Protein AF-0000000086186078 (afdb_homodimer)

InterPro domains:
  IPR000182 GNAT domain [PF13302] (15-154)
  IPR000182 GNAT domain [PS51186] (16-171)
  IPR016181 Acyl-CoA N-acyltransferase [SSF55729] (7-178)
  IPR051908 Ribosomal-protein N-acetyltransferase [PTHR43441] (13-179)

Organism: NCBI:txid1656884

Secondary structure (DSSP, 8-state):
---PPPPSSPEE-SSEEEE---GGGHHHHHHHHTSSSHHHHSSS-SS--HHHHHHHHHHHHHHHHHTS-EEEEEEETTTTEEEEEEEEEE-SSTTEEEEEEEE-GGG-SSSHHHHHHHHHHHHHHHHT--SEEEEEE-TT-HHHHHHHHHTT-EEEEEEEEEEEETTEEEEEEEEEEE--/---PPPPSSPEE-SSEEEE---GGGHHHHHHHHTSSSHHHHSSS-SS--HHHHHHHHHHHHHHHHHTS-EEEEEEETTTTEEEEEEEEEE-SSTTEEEEEEEE-GGGTTSSHHHHHHHHHHHHHHHHT--SEEEEEE-TT-HHHHHHHHHTT-EEEEEEEEEEEETTEEEEEEEEEEE--

Solvent-accessible surface area (backbone atoms only — not comparable to full-atom values): 19131 Å² total; per-residue (Å²): 114,67,63,55,74,75,67,81,72,61,47,65,74,88,55,41,30,43,39,73,65,50,88,82,42,42,63,37,49,46,51,33,21,69,40,87,60,56,26,54,78,50,79,50,45,67,68,71,42,73,66,55,36,50,50,42,46,52,48,37,58,44,26,18,60,65,46,66,22,46,42,28,24,30,22,38,56,90,77,63,41,49,45,31,38,38,37,40,28,73,44,94,47,69,44,28,28,38,44,49,71,53,61,26,76,92,59,55,94,70,53,56,68,30,50,50,47,56,54,47,50,61,49,41,42,70,71,67,61,29,38,19,40,32,33,77,36,52,77,83,42,56,68,59,52,53,35,40,48,73,47,65,32,42,83,35,36,55,41,70,43,47,37,72,50,77,87,33,76,30,50,25,29,36,32,34,42,62,63,126,115,67,61,55,74,75,68,81,71,61,48,66,74,88,53,42,31,43,38,74,63,51,90,84,42,43,64,38,50,46,51,33,20,68,40,87,60,54,27,54,76,49,79,50,45,68,67,72,40,74,68,55,37,50,50,44,46,51,48,39,58,45,26,19,62,66,44,68,22,46,42,28,25,31,22,40,54,88,77,63,41,49,44,32,38,38,39,40,26,74,46,93,47,69,44,29,27,36,47,50,72,53,61,26,76,92,60,56,94,70,53,55,66,31,50,50,47,57,54,46,50,62,48,39,43,71,72,68,61,30,38,18,40,32,33,78,37,53,78,82,42,56,68,58,53,52,33,39,48,75,47,65,32,41,81,36,37,54,42,69,41,46,38,71,50,78,86,33,75,31,50,24,31,38,31,36,41,64,62,127

Radius of gyration: 23.19 Å; Cα contacts (8 Å, |Δi|>4): 723; chains: 2; bounding box: 38×70×50 Å

Nearest PDB structures (foldseek):
  3fbu-assembly2_A  TM=8.663E-01  e=3.439E-14  Bacillus anthracis str. Sterne
  3fbu-assembly2_B-2  TM=8.732E-01  e=1.887E-13  Bacillus anthracis str. Sterne
  6c37-assembly1_A  TM=8.140E-01  e=2.130E-13  Mycolicibacterium smegmatis MC2 155
  7kwj-assembly1_B  TM=7.914E-01  e=3.308E-11  Vibrio cholerae O1 biovar El Tor str. N16961
  3tth-assembly1_A  TM=7.726E-01  e=7.291E-11  Coxiella burnetii

Foldseek 3Di:
DPQADADVPWWDDVFKTKDQFDLVQLVLLVLLLVDPANVQPDQRDVDDDSVSSSVVSVVQNCCSVVQQWHKIFMAGPVPRHGFKIKTWHDDPDPLEIEIDMDGGPVCPPPLRLLRVLLRVVVVCVVPVVHFKYKYKAAPVPVSVVVSLVSNPWDWDDKAAQPDATNNDGGIITMIMDGDD/DPQADADVPWWDDVFKTKDQFDLVQLVLLQLLLVDPANVQPDQRDVDDDSVSSSVVSVVQNCCSVVQQWHKIFMAGPVPRHGFKIKTWHDDPDPLEIEIDMDGGPVCPPVLSLLRVLLRVVVVCVVPVVHFKYKYKAAPPPVSVVVSLVSNPWDWDDKAAQPDATNNDGGIITMIMDGHD

pLDDT: mean 94.76, std 6.7, range [43.41, 98.81]

Structure (mmCIF, N/CA/C/O backbone):
data_AF-0000000086186078-model_v1
#
loop_
_entity.id
_entity.type
_entity.pdbx_description
1 polymer 'GNAT family N-acetyltransferase'
#
loop_
_atom_site.group_PDB
_atom_site.id
_atom_site.type_symbol
_atom_site.label_atom_id
_atom_site.label_alt_id
_atom_site.label_comp_id
_atom_site.label_asym_id
_atom_site.label_entity_id
_atom_site.label_seq_id
_atom_site.pdbx_PDB_ins_code
_atom_site.Cartn_x
_atom_site.Cartn_y
_atom_site.Cartn_z
_atom_site.occupancy
_atom_site.B_iso_or_equiv
_atom_site.auth_seq_id
_atom_site.auth_comp_id
_atom_site.auth_asym_id
_atom_site.auth_atom_id
_atom_site.pdbx_PDB_model_num
ATOM 1 N N . MET A 1 1 ? -5.148 -15.164 15.555 1 43.41 1 MET A N 1
ATOM 2 C CA . MET A 1 1 ? -4.637 -15.367 14.203 1 43.41 1 MET A CA 1
ATOM 3 C C . MET A 1 1 ? -5.613 -16.172 13.359 1 43.41 1 MET A C 1
ATOM 5 O O . MET A 1 1 ? -5.953 -17.312 13.711 1 43.41 1 MET A O 1
ATOM 9 N N . THR A 1 2 ? -6.543 -15.547 12.602 1 57.38 2 THR A N 1
ATOM 10 C CA . THR A 1 2 ? -7.641 -16.297 12 1 57.38 2 THR A CA 1
ATOM 11 C C . THR A 1 2 ? -7.113 -17.297 10.969 1 57.38 2 THR A C 1
ATOM 13 O O . THR A 1 2 ? -6.195 -16.969 10.203 1 57.38 2 THR A O 1
ATOM 16 N N . ASP A 1 3 ? -7.07 -18.531 11.32 1 66.44 3 ASP A N 1
ATOM 17 C CA . ASP A 1 3 ? -6.812 -19.609 10.375 1 66.44 3 ASP A CA 1
ATOM 18 C C . ASP A 1 3 ? -7.621 -19.422 9.094 1 66.44 3 ASP A C 1
ATOM 20 O O . ASP A 1 3 ? -8.852 -19.484 9.117 1 66.44 3 ASP A O 1
ATOM 24 N N . LEU A 1 4 ? -6.797 -18.891 8.133 1 81.44 4 LEU A N 1
ATOM 25 C CA . LEU A 1 4 ? -7.477 -18.797 6.844 1 81.44 4 LEU A CA 1
ATOM 26 C C . LEU A 1 4 ? -7.797 -20.188 6.301 1 81.44 4 LEU A C 1
ATOM 28 O O . LEU A 1 4 ? -7 -21.109 6.449 1 81.44 4 LEU A O 1
ATOM 32 N N . ALA A 1 5 ? -8.953 -20.391 5.777 1 84.62 5 ALA A N 1
ATOM 33 C CA . ALA A 1 5 ? -9.375 -21.672 5.238 1 84.62 5 ALA A CA 1
ATOM 34 C C . ALA A 1 5 ? -9.211 -21.719 3.723 1 84.62 5 ALA A C 1
ATOM 36 O O . ALA A 1 5 ? -9.531 -20.75 3.029 1 84.62 5 ALA A O 1
ATOM 37 N N . TYR A 1 6 ? -8.594 -22.828 3.342 1 90.19 6 TYR A N 1
ATOM 38 C CA . TYR A 1 6 ? -8.547 -23.078 1.905 1 90.19 6 TYR A CA 1
ATOM 39 C C . TYR A 1 6 ? -9.953 -23.297 1.344 1 90.19 6 TYR A C 1
ATOM 41 O O . TYR A 1 6 ? -10.844 -23.766 2.051 1 90.19 6 TYR A O 1
ATOM 49 N N . PRO A 1 7 ? -10.07 -22.969 0.072 1 92.06 7 PRO A N 1
ATOM 50 C CA . PRO A 1 7 ? -11.367 -23.281 -0.537 1 92.06 7 PRO A CA 1
ATOM 51 C C . PRO A 1 7 ? -11.719 -24.766 -0.469 1 92.06 7 PRO A C 1
ATOM 53 O O . PRO A 1 7 ? -10.859 -25.609 -0.725 1 92.06 7 PRO A O 1
ATOM 56 N N . ASP A 1 8 ? -12.938 -24.984 -0.101 1 89.88 8 ASP A N 1
ATOM 57 C CA . ASP A 1 8 ? -13.477 -26.344 -0.052 1 89.88 8 ASP A CA 1
ATOM 58 C C . ASP A 1 8 ? -14.867 -26.406 -0.676 1 89.88 8 ASP A C 1
ATOM 60 O O . ASP A 1 8 ? -15.82 -25.844 -0.137 1 89.88 8 ASP A O 1
ATOM 64 N N . PRO A 1 9 ? -15 -27.172 -1.704 1 89.88 9 PRO A N 1
ATOM 65 C CA . PRO A 1 9 ? -13.977 -27.922 -2.432 1 89.88 9 PRO A CA 1
ATOM 66 C C . PRO A 1 9 ? -12.953 -27.016 -3.109 1 89.88 9 PRO A C 1
ATOM 68 O O . PRO A 1 9 ? -13.172 -25.812 -3.236 1 89.88 9 PRO A O 1
ATOM 71 N N . PRO A 1 10 ? -11.844 -27.688 -3.533 1 93.31 10 PRO A N 1
ATOM 72 C CA . PRO A 1 10 ? -10.867 -26.875 -4.254 1 93.31 10 PRO A CA 1
ATOM 73 C C . PRO A 1 10 ? -11.445 -26.203 -5.496 1 93.31 10 PRO A C 1
ATOM 75 O O . PRO A 1 10 ? -12.375 -26.734 -6.113 1 93.31 10 PRO A O 1
ATOM 78 N N . LEU A 1 11 ? -10.898 -25.047 -5.809 1 97.69 11 LEU A N 1
ATOM 79 C CA . LEU A 1 11 ? -11.359 -24.312 -6.98 1 97.69 11 LEU A CA 1
ATOM 80 C C . LEU A 1 11 ? -10.773 -24.906 -8.258 1 97.69 11 LEU A C 1
ATOM 82 O O . LEU A 1 11 ? -9.602 -25.297 -8.289 1 97.69 11 LEU A O 1
ATOM 86 N N . GLN A 1 12 ? -11.555 -25 -9.25 1 98.19 12 GLN A N 1
ATOM 87 C CA . GLN A 1 12 ? -11.086 -25.531 -10.531 1 98.19 12 GLN A CA 1
ATOM 88 C C . GLN A 1 12 ? -11.992 -25.094 -11.672 1 98.19 12 GLN A C 1
ATOM 90 O O . GLN A 1 12 ? -13.141 -24.688 -11.445 1 98.19 12 GLN A O 1
ATOM 95 N N . ASP A 1 13 ? -11.398 -25.172 -12.914 1 97.81 13 ASP A N 1
ATOM 96 C CA . ASP A 1 13 ? -12.195 -24.781 -14.07 1 97.81 13 ASP A CA 1
ATOM 97 C C . ASP A 1 13 ? -12.25 -25.922 -15.094 1 97.81 13 ASP A C 1
ATOM 99 O O . ASP A 1 13 ? -12.562 -25.688 -16.266 1 97.81 13 ASP A O 1
ATOM 103 N N . GLY A 1 14 ? -11.961 -27.094 -14.789 1 97.25 14 GLY A N 1
ATOM 104 C CA . GLY A 1 14 ? -11.961 -28.25 -15.672 1 97.25 14 GLY A CA 1
ATOM 105 C C . GLY A 1 14 ? -10.602 -28.516 -16.281 1 97.25 14 GLY A C 1
ATOM 106 O O . GLY A 1 14 ? -10.305 -29.656 -16.656 1 97.25 14 GLY A O 1
ATOM 107 N N . ARG A 1 15 ? -9.805 -27.5 -16.438 1 98.19 15 ARG A N 1
ATOM 108 C CA . ARG A 1 15 ? -8.469 -27.641 -17.016 1 98.19 15 ARG A CA 1
ATOM 109 C C . ARG A 1 15 ? -7.391 -27.375 -15.969 1 98.19 15 ARG A C 1
ATOM 111 O O . ARG A 1 15 ? -6.434 -28.141 -15.844 1 98.19 15 ARG A O 1
ATOM 118 N N . PHE A 1 16 ? -7.598 -26.297 -15.227 1 98.56 16 PHE A N 1
ATOM 119 C CA . PHE A 1 16 ? -6.672 -25.922 -14.164 1 98.56 16 PHE A CA 1
ATOM 120 C C . PHE A 1 16 ? -7.383 -25.875 -12.82 1 98.56 16 PHE A C 1
ATOM 122 O O . PHE A 1 16 ? -8.602 -25.688 -12.766 1 98.56 16 PHE A O 1
ATOM 129 N N . GLY A 1 17 ? -6.578 -26.078 -11.68 1 98.31 17 GLY A N 1
ATOM 130 C CA . GLY A 1 17 ? -7.105 -26.016 -10.328 1 98.31 17 GLY A CA 1
ATOM 131 C C . GLY A 1 17 ? -6.188 -25.297 -9.359 1 98.31 17 GLY A C 1
ATOM 132 O O . GLY A 1 17 ? -5.012 -25.078 -9.656 1 98.31 17 GLY A O 1
ATOM 133 N N . LEU A 1 18 ? -6.773 -24.844 -8.312 1 98.5 18 LEU A N 1
ATOM 134 C CA . LEU A 1 18 ? -6.055 -24.281 -7.172 1 98.5 18 LEU A CA 1
ATOM 135 C C . LEU A 1 18 ? -6.191 -25.188 -5.945 1 98.5 18 LEU A C 1
ATOM 137 O O . LEU A 1 18 ? -7.305 -25.547 -5.562 1 98.5 18 LEU A O 1
ATOM 141 N N . ARG A 1 19 ? -5.121 -25.469 -5.344 1 96.38 19 ARG A N 1
ATOM 142 C CA . ARG A 1 19 ? -5.133 -26.328 -4.172 1 96.38 19 ARG A CA 1
ATOM 143 C C . ARG A 1 19 ? -3.947 -26.031 -3.262 1 96.38 19 ARG A C 1
ATOM 145 O O . ARG A 1 19 ? -3.062 -25.25 -3.619 1 96.38 19 ARG A O 1
ATOM 152 N N . ALA A 1 20 ? -3.979 -26.719 -2.123 1 95.06 20 ALA A N 1
ATOM 153 C CA . ALA A 1 20 ? -2.832 -26.625 -1.222 1 95.06 20 ALA A CA 1
ATOM 154 C C . ALA A 1 20 ? -1.592 -27.266 -1.836 1 95.06 20 ALA A C 1
ATOM 156 O O . ALA A 1 20 ? -1.696 -28.219 -2.6 1 95.06 20 ALA A O 1
ATOM 157 N N . TRP A 1 21 ? -0.424 -26.688 -1.52 1 97 21 TRP A N 1
ATOM 158 C CA . TRP A 1 21 ? 0.843 -27.312 -1.881 1 97 21 TRP A CA 1
ATOM 159 C C . TRP A 1 21 ? 0.992 -28.672 -1.2 1 97 21 TRP A C 1
ATOM 161 O O . TRP A 1 21 ? 0.491 -28.875 -0.092 1 97 21 TRP A O 1
ATOM 171 N N . ARG A 1 22 ? 1.631 -29.594 -1.85 1 96.06 22 ARG A N 1
ATOM 172 C CA . ARG A 1 22 ? 1.951 -30.922 -1.312 1 96.06 22 ARG A CA 1
ATOM 173 C C . ARG A 1 22 ? 3.457 -31.156 -1.304 1 96.06 22 ARG A C 1
ATOM 175 O O . ARG A 1 22 ? 4.176 -30.656 -2.178 1 96.06 22 ARG A O 1
ATOM 182 N N . PRO A 1 23 ? 3.891 -31.906 -0.356 1 95.12 23 PRO A N 1
ATOM 183 C CA . PRO A 1 23 ? 5.316 -32.219 -0.332 1 95.12 23 PRO A CA 1
ATOM 184 C C . PRO A 1 23 ? 5.809 -32.844 -1.642 1 95.12 23 PRO A C 1
ATOM 186 O O . PRO A 1 23 ? 6.992 -32.75 -1.974 1 95.12 23 PRO A O 1
ATOM 189 N N . THR A 1 24 ? 4.945 -33.406 -2.426 1 95.62 24 THR A N 1
ATOM 190 C CA . THR A 1 24 ? 5.301 -34.062 -3.668 1 95.62 24 THR A CA 1
ATOM 191 C C . THR A 1 24 ? 5.398 -33.062 -4.82 1 95.62 24 THR A C 1
ATOM 193 O O . THR A 1 24 ? 5.738 -33.438 -5.945 1 95.62 24 THR A O 1
ATOM 196 N N . ASP A 1 25 ? 5.234 -31.797 -4.629 1 98 25 ASP A N 1
ATOM 197 C CA . ASP A 1 25 ? 5.215 -30.781 -5.684 1 98 25 ASP A CA 1
ATOM 198 C C . ASP A 1 25 ? 6.609 -30.203 -5.91 1 98 25 ASP A C 1
ATOM 200 O O . ASP A 1 25 ? 6.754 -29.125 -6.488 1 98 25 ASP A O 1
ATOM 204 N N . LEU A 1 26 ? 7.613 -30.906 -5.512 1 97.94 26 LEU A N 1
ATOM 205 C CA . LEU A 1 26 ? 8.969 -30.375 -5.488 1 97.94 26 LEU A CA 1
ATOM 206 C C . LEU A 1 26 ? 9.461 -30.062 -6.898 1 97.94 26 LEU A C 1
ATOM 208 O O . LEU A 1 26 ? 10.25 -29.141 -7.102 1 97.94 26 LEU A O 1
ATOM 212 N N . GLU A 1 27 ? 9.016 -30.859 -7.809 1 98.19 27 GLU A N 1
ATOM 213 C CA . GLU A 1 27 ? 9.469 -30.641 -9.18 1 98.19 27 GLU A CA 1
ATOM 214 C C . GLU A 1 27 ? 9.07 -29.266 -9.68 1 98.19 27 GLU A C 1
ATOM 216 O O . GLU A 1 27 ? 9.828 -28.625 -10.414 1 98.19 27 GLU A O 1
ATOM 221 N N . CYS A 1 28 ? 7.945 -28.797 -9.391 1 98.69 28 CYS A N 1
ATOM 222 C CA . CYS A 1 28 ? 7.504 -27.453 -9.75 1 98.69 28 CYS A CA 1
ATOM 223 C C . CYS A 1 28 ? 8.445 -26.406 -9.18 1 98.69 28 CYS A C 1
ATOM 225 O O . CYS A 1 28 ? 8.828 -25.469 -9.883 1 98.69 28 CYS A O 1
ATOM 227 N N . VAL A 1 29 ? 8.867 -26.594 -7.945 1 98.69 29 VAL A N 1
ATOM 228 C CA . VAL A 1 29 ? 9.781 -25.672 -7.289 1 98.69 29 VAL A CA 1
ATOM 229 C C . VAL A 1 29 ? 11.141 -25.688 -7.988 1 98.69 29 VAL A C 1
ATOM 231 O O . VAL A 1 29 ? 11.742 -24.641 -8.227 1 98.69 29 VAL A O 1
ATOM 234 N N . ARG A 1 30 ? 11.523 -26.891 -8.297 1 98.56 30 ARG A N 1
ATOM 235 C CA . ARG A 1 30 ? 12.789 -27.047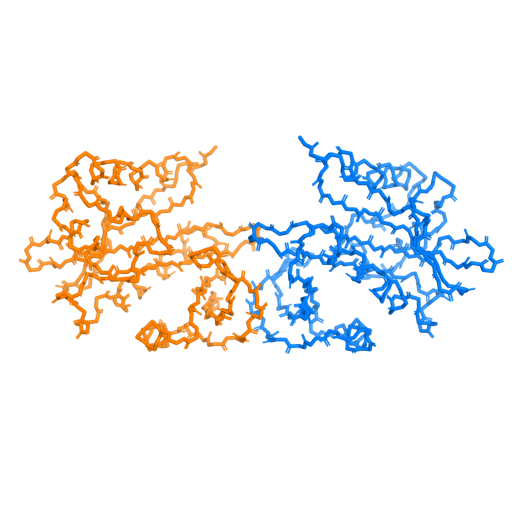 -9.008 1 98.56 30 ARG A CA 1
ATOM 236 C C . ARG A 1 30 ? 12.781 -26.266 -10.32 1 98.56 30 ARG A C 1
ATOM 238 O O . ARG A 1 30 ? 13.711 -25.516 -10.602 1 98.56 30 ARG A O 1
ATOM 245 N N . LEU A 1 31 ? 11.789 -26.453 -11.062 1 98.5 31 LEU A N 1
ATOM 246 C CA . LEU A 1 31 ? 11.688 -25.781 -12.352 1 98.5 31 LEU A CA 1
ATOM 247 C C . LEU A 1 31 ? 11.547 -24.266 -12.18 1 98.5 31 LEU A C 1
ATOM 249 O O . LEU A 1 31 ? 12.078 -23.5 -12.977 1 98.5 31 LEU A O 1
ATOM 253 N N . ALA A 1 32 ? 10.836 -23.812 -11.188 1 98.44 32 ALA A N 1
ATOM 254 C CA . ALA A 1 32 ? 10.719 -22.391 -10.891 1 98.44 32 ALA A CA 1
ATOM 255 C C . ALA A 1 32 ? 12.086 -21.781 -10.57 1 98.44 32 ALA A C 1
ATOM 257 O O . ALA A 1 32 ? 12.367 -20.641 -10.938 1 98.44 32 ALA A O 1
ATOM 258 N N . SER A 1 33 ? 12.938 -22.516 -9.914 1 98.12 33 SER A N 1
ATOM 259 C CA . SER A 1 33 ? 14.266 -22.062 -9.516 1 98.12 33 SER A CA 1
ATOM 260 C C . SER A 1 33 ? 15.141 -21.781 -10.727 1 98.12 33 SER A C 1
ATOM 262 O O . SER A 1 33 ? 16.109 -21.031 -10.641 1 98.12 33 SER A O 1
ATOM 264 N N . THR A 1 34 ? 14.773 -22.391 -11.805 1 96.44 34 THR A N 1
ATOM 265 C CA . THR A 1 34 ? 15.594 -22.234 -13 1 96.44 34 THR A CA 1
ATOM 266 C C . THR A 1 34 ? 15.203 -20.969 -13.758 1 96.44 34 THR A C 1
ATOM 268 O O . THR A 1 34 ? 15.938 -20.516 -14.648 1 96.44 34 THR A O 1
ATOM 271 N N . ASP A 1 35 ? 14.07 -20.422 -13.477 1 96.25 35 ASP A N 1
ATOM 272 C CA . ASP A 1 35 ? 13.633 -19.188 -14.117 1 96.25 35 ASP A CA 1
ATOM 273 C C . ASP A 1 35 ? 14.461 -18 -13.656 1 96.25 35 ASP A C 1
ATOM 275 O O . ASP A 1 35 ? 14.711 -17.844 -12.453 1 96.25 35 ASP A O 1
ATOM 279 N N . PRO A 1 36 ? 14.852 -17.172 -14.555 1 92.69 36 PRO A N 1
ATOM 280 C CA . PRO A 1 36 ? 15.719 -16.062 -14.164 1 92.69 36 PRO A CA 1
ATOM 281 C C . PRO A 1 36 ? 14.977 -14.984 -13.375 1 92.69 36 PRO A C 1
ATOM 283 O O . PRO A 1 36 ? 15.609 -14.195 -12.664 1 92.69 36 PRO A O 1
ATOM 286 N N . GLN A 1 37 ? 13.742 -14.945 -13.445 1 91.06 37 GLN A N 1
ATOM 287 C CA . GLN A 1 37 ? 13 -13.844 -12.844 1 91.06 37 GLN A CA 1
ATOM 288 C C . GLN A 1 37 ? 12.289 -14.289 -11.57 1 91.06 37 GLN A C 1
ATOM 290 O O . GLN A 1 37 ? 12.227 -13.539 -10.594 1 91.06 37 GLN A O 1
ATOM 295 N N . ILE A 1 38 ? 11.773 -15.484 -11.406 1 95 38 ILE A N 1
ATOM 296 C CA . ILE A 1 38 ? 10.914 -15.938 -10.32 1 95 38 ILE A CA 1
ATOM 297 C C . ILE A 1 38 ? 11.656 -15.82 -8.992 1 95 38 ILE A C 1
ATOM 299 O O . ILE A 1 38 ? 11.148 -15.203 -8.047 1 95 38 ILE A O 1
ATOM 303 N N . PRO A 1 39 ? 12.914 -16.281 -8.93 1 95.44 39 PRO A N 1
ATOM 304 C CA . PRO A 1 39 ? 13.57 -16.219 -7.617 1 95.44 39 PRO A CA 1
ATOM 305 C C . PRO A 1 39 ? 13.859 -14.797 -7.16 1 95.44 39 PRO A C 1
ATOM 307 O O . PRO A 1 39 ? 14.016 -14.555 -5.961 1 95.44 39 PRO A O 1
ATOM 310 N N . LEU A 1 40 ? 13.93 -13.82 -8.031 1 89.25 40 LEU A N 1
ATOM 311 C CA . LEU A 1 40 ? 14.32 -12.445 -7.703 1 89.25 40 LEU A CA 1
ATOM 312 C C . LEU A 1 40 ? 13.219 -11.75 -6.902 1 89.25 40 LEU A C 1
ATOM 314 O O . LEU A 1 40 ? 13.508 -10.859 -6.105 1 89.25 40 LEU A O 1
ATOM 318 N N . GLY A 1 41 ? 12.039 -12.227 -7.02 1 88.31 41 GLY A N 1
ATOM 319 C CA . GLY A 1 41 ? 10.938 -11.516 -6.398 1 88.31 41 GLY A CA 1
ATOM 320 C C . GLY A 1 41 ? 10.078 -12.398 -5.512 1 88.31 41 GLY A C 1
ATOM 321 O O . GLY A 1 41 ? 8.984 -12.016 -5.113 1 88.31 41 GLY A O 1
ATOM 322 N N . THR A 1 42 ? 10.562 -13.562 -5.258 1 93.38 42 THR A N 1
ATOM 323 C CA . THR A 1 42 ? 9.766 -14.5 -4.477 1 93.38 42 THR A CA 1
ATOM 324 C C . THR A 1 42 ? 10.641 -15.258 -3.484 1 93.38 42 THR A C 1
ATOM 326 O O . THR A 1 42 ? 11.797 -14.898 -3.266 1 93.38 42 THR A O 1
ATOM 329 N N . THR A 1 43 ? 10.078 -16.266 -2.857 1 93.38 43 THR A N 1
ATOM 330 C CA . THR A 1 43 ? 10.82 -17.062 -1.885 1 93.38 43 THR A CA 1
ATOM 331 C C . THR A 1 43 ? 11.328 -18.344 -2.518 1 93.38 43 THR A C 1
ATOM 333 O O . THR A 1 43 ? 11.844 -19.219 -1.821 1 93.38 43 THR A O 1
ATOM 336 N N . VAL A 1 44 ? 11.086 -18.5 -3.816 1 97.81 44 VAL A N 1
ATOM 337 C CA . VAL A 1 44 ? 11.656 -19.641 -4.527 1 97.81 44 VAL A CA 1
ATOM 338 C C . VAL A 1 44 ? 13.18 -19.594 -4.426 1 97.81 44 VAL A C 1
ATOM 340 O O . VAL A 1 44 ? 13.797 -18.547 -4.641 1 97.81 44 VAL A O 1
ATOM 343 N N . PRO A 1 45 ? 13.75 -20.75 -4.074 1 97.69 45 PRO A N 1
ATOM 344 C CA . PRO A 1 45 ? 15.211 -20.719 -3.953 1 97.69 45 PRO A CA 1
ATOM 345 C C . PRO A 1 45 ? 15.906 -20.469 -5.289 1 97.69 45 PRO A C 1
ATOM 347 O O . PRO A 1 45 ? 15.555 -21.078 -6.297 1 97.69 45 PRO A O 1
ATOM 350 N N . ALA A 1 46 ? 16.875 -19.641 -5.266 1 95.75 46 ALA A N 1
ATOM 351 C CA . ALA A 1 46 ? 17.656 -19.359 -6.469 1 95.75 46 ALA A CA 1
ATOM 352 C C . ALA A 1 46 ? 18.453 -20.594 -6.918 1 95.75 46 ALA A C 1
ATOM 354 O O . ALA A 1 46 ? 18.656 -20.797 -8.109 1 95.75 46 ALA A O 1
ATOM 355 N N . VAL A 1 47 ? 18.922 -21.344 -5.934 1 97.19 47 VAL A N 1
ATOM 356 C CA . VAL A 1 47 ? 19.562 -22.625 -6.168 1 97.19 47 VAL A CA 1
ATOM 357 C C . VAL A 1 47 ? 18.734 -23.734 -5.527 1 97.19 47 VAL A C 1
ATOM 359 O O . VAL A 1 47 ? 18.609 -23.797 -4.301 1 97.19 47 VAL A O 1
ATOM 362 N N . PHE A 1 48 ? 18.375 -24.578 -6.359 1 98.12 48 PHE A N 1
ATOM 363 C CA . PHE A 1 48 ? 17.484 -25.625 -5.859 1 98.12 48 PHE A CA 1
ATOM 364 C C . PHE A 1 48 ? 18.281 -26.734 -5.191 1 98.12 48 PHE A C 1
ATOM 366 O O . PHE A 1 48 ? 19.297 -27.203 -5.73 1 98.12 48 PHE A O 1
ATOM 373 N N . THR A 1 49 ? 17.875 -27.109 -4.039 1 98.12 49 THR A N 1
ATOM 374 C CA . THR A 1 49 ? 18.156 -28.375 -3.365 1 98.12 49 THR A CA 1
ATOM 375 C C . THR A 1 49 ? 16.875 -29 -2.828 1 98.12 49 THR A C 1
ATOM 377 O O . THR A 1 49 ? 15.891 -28.297 -2.58 1 98.12 49 THR A O 1
ATOM 380 N N . PRO A 1 50 ? 16.891 -30.281 -2.701 1 97.44 50 PRO A N 1
ATOM 381 C CA . PRO A 1 50 ? 15.688 -30.891 -2.146 1 97.44 50 PRO A CA 1
ATOM 382 C C . PRO A 1 50 ? 15.281 -30.281 -0.806 1 97.44 50 PRO A C 1
ATOM 384 O O . PRO A 1 50 ? 14.094 -30.047 -0.564 1 97.44 50 PRO A O 1
ATOM 387 N N . ASP A 1 51 ? 16.188 -29.969 -0.058 1 98 51 ASP A N 1
ATOM 388 C CA . ASP A 1 51 ? 15.898 -29.375 1.243 1 98 51 ASP A CA 1
ATOM 389 C C . ASP A 1 51 ? 15.305 -27.984 1.089 1 98 51 ASP A C 1
ATOM 391 O O . ASP A 1 51 ? 14.312 -27.641 1.737 1 98 51 ASP A O 1
ATOM 395 N N . ALA A 1 52 ? 15.891 -27.234 0.209 1 97.88 52 ALA A N 1
ATOM 396 C CA . ALA A 1 52 ? 15.383 -25.891 -0.039 1 97.88 52 ALA A CA 1
ATOM 397 C C . ALA A 1 52 ? 13.969 -25.922 -0.615 1 97.88 52 ALA A C 1
ATOM 399 O O . ALA A 1 52 ? 13.125 -25.078 -0.282 1 97.88 52 ALA A O 1
ATOM 400 N N . GLY A 1 53 ? 13.797 -26.844 -1.45 1 98.12 53 GLY A N 1
ATOM 401 C CA . GLY A 1 53 ? 12.469 -27.031 -2.014 1 98.12 53 GLY A CA 1
ATOM 402 C C . GLY A 1 53 ? 11.43 -27.406 -0.977 1 98.12 53 GLY A C 1
ATOM 403 O O . GLY A 1 53 ? 10.328 -26.844 -0.965 1 98.12 53 GLY A O 1
ATOM 404 N N . ARG A 1 54 ? 11.781 -28.328 -0.135 1 97.75 54 ARG A N 1
ATOM 405 C CA . ARG A 1 54 ? 10.883 -28.734 0.938 1 97.75 54 ARG A CA 1
ATOM 406 C C . ARG A 1 54 ? 10.578 -27.578 1.88 1 97.75 54 ARG A C 1
ATOM 408 O O . ARG A 1 54 ? 9.453 -27.422 2.342 1 97.75 54 ARG A O 1
ATOM 415 N N . ASP A 1 55 ? 11.531 -26.828 2.125 1 97.56 55 ASP A N 1
ATOM 416 C CA . ASP A 1 55 ? 11.344 -25.656 2.963 1 97.56 55 ASP A CA 1
ATOM 417 C C . ASP A 1 55 ? 10.352 -24.688 2.328 1 97.56 55 ASP A C 1
ATOM 419 O O . ASP A 1 55 ? 9.508 -24.109 3.018 1 97.56 55 ASP A O 1
ATOM 423 N N . PHE A 1 56 ? 10.578 -24.531 1.072 1 98.06 56 PHE A N 1
ATOM 424 C CA . PHE A 1 56 ? 9.656 -23.672 0.35 1 98.06 56 PHE A CA 1
ATOM 425 C C . PHE A 1 56 ? 8.219 -24.156 0.505 1 98.06 56 PHE A C 1
ATOM 427 O O . PHE A 1 56 ? 7.34 -23.391 0.899 1 98.06 56 PHE A O 1
ATOM 434 N N . VAL A 1 57 ? 8 -25.359 0.244 1 97.81 57 VAL A N 1
ATOM 435 C CA . VAL A 1 57 ? 6.668 -25.953 0.278 1 97.81 57 VAL A CA 1
ATOM 436 C C . VAL A 1 57 ? 6.09 -25.844 1.688 1 97.81 57 VAL A C 1
ATOM 438 O O . VAL A 1 57 ? 4.938 -25.438 1.865 1 97.81 57 VAL A O 1
ATOM 441 N N . ALA A 1 58 ? 6.852 -26.156 2.625 1 95.69 58 ALA A N 1
ATOM 442 C CA . ALA A 1 58 ? 6.414 -26.078 4.02 1 95.69 58 ALA A CA 1
ATOM 443 C C . ALA A 1 58 ? 6.004 -24.656 4.395 1 95.69 58 ALA A C 1
ATOM 445 O O . ALA A 1 58 ? 5.027 -24.469 5.117 1 95.69 58 ALA A O 1
ATOM 446 N N . ARG A 1 59 ? 6.727 -23.75 3.91 1 95.44 59 ARG A N 1
ATOM 447 C CA . ARG A 1 59 ? 6.41 -22.344 4.168 1 95.44 59 ARG A CA 1
ATOM 448 C C . ARG A 1 59 ? 5.055 -21.969 3.574 1 95.44 59 ARG A C 1
ATOM 450 O O . ARG A 1 59 ? 4.27 -21.266 4.207 1 95.44 59 ARG A O 1
ATOM 457 N N . GLN A 1 60 ? 4.852 -22.375 2.369 1 95.31 60 GLN A N 1
ATOM 458 C CA . GLN A 1 60 ? 3.576 -22.078 1.735 1 95.31 60 GLN A CA 1
ATOM 459 C C . GLN A 1 60 ? 2.412 -22.641 2.535 1 95.31 60 GLN A C 1
ATOM 461 O O . GLN A 1 60 ? 1.401 -21.969 2.746 1 95.31 60 GLN A O 1
ATOM 466 N N . ILE A 1 61 ? 2.57 -23.812 3.035 1 90.81 61 ILE A N 1
ATOM 467 C CA . ILE A 1 61 ? 1.538 -24.5 3.797 1 90.81 61 ILE A CA 1
ATOM 468 C C . ILE A 1 61 ? 1.295 -23.781 5.117 1 90.81 61 ILE A C 1
ATOM 470 O O . ILE A 1 61 ? 0.151 -23.641 5.555 1 90.81 61 ILE A O 1
ATOM 474 N N . SER A 1 62 ? 2.273 -23.25 5.637 1 91 62 SER A N 1
ATOM 475 C CA . SER A 1 62 ? 2.191 -22.641 6.957 1 91 62 SER A CA 1
ATOM 476 C C . SER A 1 62 ? 1.569 -21.25 6.887 1 91 62 SER A C 1
ATOM 478 O O . SER A 1 62 ? 1.089 -20.734 7.895 1 91 62 SER A O 1
ATOM 480 N N . ARG A 1 63 ? 1.593 -20.609 5.77 1 90 63 ARG A N 1
ATOM 481 C CA . ARG A 1 63 ? 1.107 -19.234 5.617 1 90 63 ARG A CA 1
ATOM 482 C C . ARG A 1 63 ? -0.362 -19.125 6.008 1 90 63 ARG A C 1
ATOM 484 O O . ARG A 1 63 ? -0.771 -18.156 6.648 1 90 63 ARG A O 1
ATOM 491 N N . ALA A 1 64 ? -1.09 -20.078 5.625 1 85.88 64 ALA A N 1
ATOM 492 C CA . ALA A 1 64 ? -2.512 -20.078 5.957 1 85.88 64 ALA A CA 1
ATOM 493 C C . ALA A 1 64 ? -2.725 -20.172 7.465 1 85.88 64 ALA A C 1
ATOM 495 O O . ALA A 1 64 ? -3.566 -19.469 8.031 1 85.88 64 ALA A O 1
ATOM 496 N N . ARG A 1 65 ? -1.904 -20.938 8.055 1 84.12 65 ARG A N 1
ATOM 497 C CA . ARG A 1 65 ? -2.025 -21.203 9.484 1 84.12 65 ARG A CA 1
ATOM 498 C C . ARG A 1 65 ? -1.649 -19.984 10.312 1 84.12 65 ARG A C 1
ATOM 500 O O . ARG A 1 65 ? -2.232 -19.734 11.367 1 84.12 65 ARG A O 1
ATOM 507 N N . THR A 1 66 ? -0.8 -19.234 9.836 1 84 66 THR A N 1
ATOM 508 C CA . THR A 1 66 ? -0.295 -18.078 10.578 1 84 66 THR A CA 1
ATOM 509 C C . THR A 1 66 ? -1.043 -16.812 10.188 1 84 66 THR A C 1
ATOM 511 O O . THR A 1 66 ? -0.739 -15.727 10.688 1 84 66 THR A O 1
ATOM 514 N N . GLY A 1 67 ? -1.897 -16.922 9.211 1 82.06 67 GLY A N 1
ATOM 515 C CA . GLY A 1 67 ? -2.713 -15.789 8.812 1 82.06 67 GLY A CA 1
ATOM 516 C C . GLY A 1 67 ? -2 -14.852 7.855 1 82.06 67 GLY A C 1
ATOM 517 O O . GLY A 1 67 ? -2.461 -13.734 7.609 1 82.06 67 GLY A O 1
ATOM 518 N N . GLN A 1 68 ? -0.934 -15.234 7.352 1 84.62 68 GLN A N 1
ATOM 519 C CA . GLN A 1 68 ? -0.126 -14.391 6.48 1 84.62 68 GLN A CA 1
ATOM 520 C C . GLN A 1 68 ? -0.709 -14.336 5.07 1 84.62 68 GLN A C 1
ATOM 522 O O . GLN A 1 68 ? -0.332 -13.484 4.266 1 84.62 68 GLN A O 1
ATOM 527 N N . GLY A 1 69 ? -1.608 -15.25 4.828 1 92.56 69 GLY A N 1
ATOM 528 C CA . GLY A 1 69 ? -2.209 -15.336 3.508 1 92.56 69 GLY A CA 1
ATOM 529 C C . GLY A 1 69 ? -2.416 -16.766 3.033 1 92.56 69 GLY A C 1
ATOM 530 O O . GLY A 1 69 ? -2.074 -17.719 3.74 1 92.56 69 GLY A O 1
ATOM 531 N N . LEU A 1 70 ? -2.986 -16.875 1.895 1 95.06 70 LEU A N 1
ATOM 532 C CA . LEU A 1 70 ? -3.223 -18.172 1.26 1 95.06 70 LEU A CA 1
ATOM 533 C C . LEU A 1 70 ? -2.244 -18.391 0.111 1 95.06 70 LEU A C 1
ATOM 535 O O . LEU A 1 70 ? -2.145 -17.562 -0.797 1 95.06 70 LEU A O 1
ATOM 539 N N . ALA A 1 71 ? -1.499 -19.438 0.25 1 96.81 71 ALA A N 1
ATOM 540 C CA . ALA A 1 71 ? -0.598 -19.875 -0.811 1 96.81 71 ALA A CA 1
ATOM 541 C C . ALA A 1 71 ? -1.118 -21.141 -1.475 1 96.81 71 ALA A C 1
ATOM 543 O O . ALA A 1 71 ? -1.298 -22.172 -0.813 1 96.81 71 ALA A O 1
ATOM 544 N N . LEU A 1 72 ? -1.309 -21.047 -2.775 1 97.88 72 LEU A N 1
ATOM 545 C CA . LEU A 1 7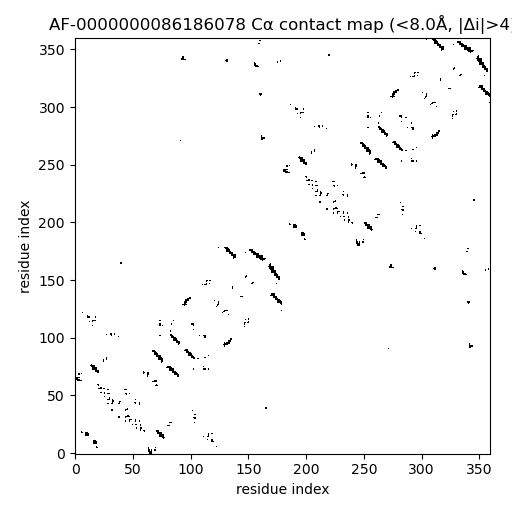2 ? -1.933 -22.141 -3.5 1 97.88 72 LEU A CA 1
ATOM 546 C C . LEU A 1 72 ? -1.051 -22.609 -4.656 1 97.88 72 LEU A C 1
ATOM 548 O O . LEU A 1 72 ? -0.427 -21.781 -5.332 1 97.88 72 LEU A O 1
ATOM 552 N N . ALA A 1 73 ? -1.038 -23.875 -4.859 1 98.38 73 ALA A N 1
ATOM 553 C CA . ALA A 1 73 ? -0.484 -24.422 -6.094 1 98.38 73 ALA A CA 1
ATOM 554 C C . ALA A 1 73 ? -1.487 -24.328 -7.238 1 98.38 73 ALA A C 1
ATOM 556 O O . ALA A 1 73 ? -2.674 -24.609 -7.062 1 98.38 73 ALA A O 1
ATOM 557 N N . ILE A 1 74 ? -1.014 -23.812 -8.336 1 98.81 74 ILE A N 1
ATOM 558 C CA . ILE A 1 74 ? -1.755 -23.969 -9.586 1 98.81 74 ILE A CA 1
ATOM 559 C C . ILE A 1 74 ? -1.489 -25.344 -10.188 1 98.81 74 ILE A C 1
ATOM 561 O O . ILE A 1 74 ? -0.339 -25.703 -10.445 1 98.81 74 ILE A O 1
ATOM 565 N N . ALA A 1 75 ? -2.549 -26.078 -10.445 1 98.62 75 ALA A N 1
ATOM 566 C CA . ALA A 1 75 ? -2.383 -27.469 -10.891 1 98.62 75 ALA A CA 1
ATOM 567 C C . ALA A 1 75 ? -2.986 -27.656 -12.281 1 98.62 75 ALA A C 1
ATOM 569 O O . ALA A 1 75 ? -4.062 -27.141 -12.578 1 98.62 75 ALA A O 1
ATOM 570 N N . ASP A 1 76 ? -2.211 -28.344 -13.117 1 98.56 76 ASP A N 1
ATOM 571 C CA . ASP A 1 76 ? -2.785 -28.906 -14.336 1 98.56 76 ASP A CA 1
ATOM 572 C C . ASP A 1 76 ? -3.615 -30.156 -14.016 1 98.56 76 ASP A C 1
ATOM 574 O O . ASP A 1 76 ? -3.082 -31.156 -13.531 1 98.56 76 ASP A O 1
ATOM 578 N N . LEU A 1 77 ? -4.879 -30.094 -14.359 1 97.44 77 LEU A N 1
ATOM 579 C CA . LEU A 1 77 ? -5.781 -31.125 -13.867 1 97.44 77 LEU A CA 1
ATOM 580 C C . LEU A 1 77 ? -5.695 -32.375 -14.742 1 97.44 77 LEU A C 1
ATOM 582 O O . LEU A 1 77 ? -6.23 -33.438 -14.383 1 97.44 77 LEU A O 1
ATOM 586 N N . THR A 1 78 ? -4.992 -32.344 -15.883 1 97.12 78 THR A N 1
ATOM 587 C CA . THR A 1 78 ? -4.75 -33.531 -16.688 1 97.12 78 THR A CA 1
ATOM 588 C C . THR A 1 78 ? -3.996 -34.562 -15.875 1 97.12 78 THR A C 1
ATOM 590 O O . THR A 1 78 ? -4.309 -35.781 -15.953 1 97.12 78 THR A O 1
ATOM 593 N N . ASP A 1 79 ? -3.082 -34.188 -15.055 1 96.12 79 ASP A N 1
ATOM 594 C CA . ASP A 1 79 ? -2.303 -35.125 -14.25 1 96.12 79 ASP A CA 1
ATOM 595 C C . ASP A 1 79 ? -2.131 -34.625 -12.82 1 96.12 79 ASP A C 1
ATOM 597 O O . ASP A 1 79 ? -1.34 -35.156 -12.055 1 96.12 79 ASP A O 1
ATOM 601 N N . ASP A 1 80 ? -2.793 -33.531 -12.469 1 96.44 80 ASP A N 1
ATOM 602 C CA . ASP A 1 80 ? -2.775 -32.906 -11.148 1 96.44 80 ASP A CA 1
ATOM 603 C C . ASP A 1 80 ? -1.36 -32.469 -10.766 1 96.44 80 ASP A C 1
ATOM 605 O O . ASP A 1 80 ? -0.988 -32.531 -9.594 1 96.44 80 ASP A O 1
ATOM 609 N N . ARG A 1 81 ? -0.604 -32.125 -11.703 1 97.19 81 ARG A N 1
ATOM 610 C CA . ARG A 1 81 ? 0.747 -31.609 -11.492 1 97.19 81 ARG A CA 1
ATOM 611 C C . ARG A 1 81 ? 0.725 -30.125 -11.172 1 97.19 81 ARG A C 1
ATOM 613 O O . ARG A 1 81 ? 0.026 -29.344 -11.828 1 97.19 81 ARG A O 1
ATOM 620 N N . ALA A 1 82 ? 1.55 -29.812 -10.102 1 98.69 82 ALA A N 1
ATOM 621 C CA . ALA A 1 82 ? 1.725 -28.375 -9.836 1 98.69 82 ALA A CA 1
ATOM 622 C C . ALA A 1 82 ? 2.553 -27.719 -10.93 1 98.69 82 ALA A C 1
ATOM 624 O O . ALA A 1 82 ? 3.637 -28.203 -11.273 1 98.69 82 ALA A O 1
ATOM 625 N N . ILE A 1 83 ? 2.035 -26.594 -11.445 1 98.81 83 ILE A N 1
ATOM 626 C CA . ILE A 1 83 ? 2.748 -25.938 -12.539 1 98.81 83 ILE A CA 1
ATOM 627 C C . ILE A 1 83 ? 2.957 -24.469 -12.211 1 98.81 83 ILE A C 1
ATOM 629 O O . ILE A 1 83 ? 3.504 -23.719 -13.023 1 98.81 83 ILE A O 1
ATOM 633 N N . GLY A 1 84 ? 2.52 -24.031 -11.016 1 98.75 84 GLY A N 1
ATOM 634 C CA . GLY A 1 84 ? 2.664 -22.641 -10.617 1 98.75 84 GLY A CA 1
ATOM 635 C C . GLY A 1 84 ? 2.209 -22.375 -9.195 1 98.75 84 GLY A C 1
ATOM 636 O O . GLY A 1 84 ? 1.971 -23.312 -8.43 1 98.75 84 GLY A O 1
ATOM 637 N N . HIS A 1 85 ? 2.168 -21.125 -8.875 1 98.75 85 HIS A N 1
ATOM 638 C CA . HIS A 1 85 ? 1.896 -20.625 -7.527 1 98.75 85 HIS A CA 1
ATOM 639 C C . HIS A 1 85 ? 1.029 -19.375 -7.562 1 98.75 85 HIS A C 1
ATOM 641 O O . HIS A 1 85 ? 1.208 -18.516 -8.422 1 98.75 85 HIS A O 1
ATOM 647 N N . LEU A 1 86 ? 0.114 -19.328 -6.691 1 98.5 86 LEU A N 1
ATOM 648 C CA . LEU A 1 86 ? -0.657 -18.109 -6.457 1 98.5 86 LEU A CA 1
ATOM 649 C C . LEU A 1 86 ? -0.719 -17.797 -4.965 1 98.5 86 LEU A C 1
ATOM 651 O O . LEU A 1 86 ? -1.026 -18.672 -4.148 1 98.5 86 LEU A O 1
ATOM 655 N N . TRP A 1 87 ? -0.434 -16.609 -4.637 1 97.5 87 TRP A N 1
ATOM 656 C CA . TRP A 1 87 ? -0.509 -16.109 -3.268 1 97.5 87 TRP A CA 1
ATOM 657 C C . TRP A 1 87 ? -1.542 -14.992 -3.15 1 97.5 87 TRP A C 1
ATOM 659 O O . TRP A 1 87 ? -1.598 -14.102 -3.998 1 97.5 87 TRP A O 1
ATOM 669 N N . LEU A 1 88 ? -2.375 -15.094 -2.182 1 97.19 88 LEU A N 1
ATOM 670 C CA . LEU A 1 88 ? -3.357 -14.086 -1.798 1 97.19 88 LEU A CA 1
ATOM 671 C C . LEU A 1 88 ? -3.188 -13.695 -0.335 1 97.19 88 LEU A C 1
ATOM 673 O O . LEU A 1 88 ? -3.139 -14.555 0.545 1 97.19 88 LEU A O 1
ATOM 677 N N . GLY A 1 89 ? -3.088 -12.414 -0.085 1 95.62 89 GLY A N 1
ATOM 678 C CA . GLY A 1 89 ? -2.934 -11.953 1.286 1 95.62 89 GLY A CA 1
ATOM 679 C C . GLY A 1 89 ? -3.529 -10.578 1.524 1 95.62 89 GLY A C 1
ATOM 680 O O . GLY A 1 89 ? -3.678 -9.789 0.588 1 95.62 89 GLY A O 1
ATOM 681 N N . ARG A 1 90 ? -3.768 -10.312 2.785 1 93.38 90 ARG A N 1
ATOM 682 C CA . ARG A 1 90 ? -4.324 -9.008 3.146 1 93.38 90 ARG A CA 1
ATOM 683 C C . ARG A 1 90 ? -3.24 -7.934 3.15 1 93.38 90 ARG A C 1
ATOM 685 O O . ARG A 1 90 ? -2.119 -8.18 3.604 1 93.38 90 ARG A O 1
ATOM 692 N N . ARG A 1 91 ? -3.564 -6.82 2.623 1 93.75 91 ARG A N 1
ATOM 693 C CA . ARG A 1 91 ? -2.744 -5.621 2.75 1 93.75 91 ARG A CA 1
ATOM 694 C C . ARG A 1 91 ? -3.012 -4.91 4.074 1 93.75 91 ARG A C 1
ATOM 696 O O . ARG A 1 91 ? -3.965 -5.246 4.781 1 93.75 91 ARG A O 1
ATOM 703 N N . PRO A 1 92 ? -2.076 -4.016 4.418 1 90.19 92 PRO A N 1
ATOM 704 C CA . PRO A 1 92 ? -2.348 -3.232 5.629 1 90.19 92 PRO A CA 1
ATOM 705 C C . PRO A 1 92 ? -3.613 -2.387 5.512 1 90.19 92 PRO A C 1
ATOM 707 O O . PRO A 1 92 ? -4.273 -2.117 6.52 1 90.19 92 PRO A O 1
ATOM 710 N N . GLN A 1 93 ? -3.912 -1.95 4.297 1 90.62 93 GLN A N 1
ATOM 711 C CA . GLN A 1 93 ? -5.148 -1.21 4.066 1 90.62 93 GLN A CA 1
ATOM 712 C C . GLN A 1 93 ? -6.371 -2.094 4.293 1 90.62 93 GLN A C 1
ATOM 714 O O . GLN A 1 93 ? -6.398 -3.248 3.861 1 90.62 93 GLN A O 1
ATOM 719 N N . GLU A 1 94 ? -7.32 -1.488 4.926 1 89.81 94 GLU A N 1
ATOM 720 C CA . GLU A 1 94 ? -8.539 -2.234 5.23 1 89.81 94 GLU A CA 1
ATOM 721 C C . GLU A 1 94 ? -9.227 -2.709 3.955 1 89.81 94 GLU A C 1
ATOM 723 O O . GLU A 1 94 ? -9.32 -1.966 2.977 1 89.81 94 GLU A O 1
ATOM 728 N N . ASN A 1 95 ? -9.672 -3.979 3.893 1 92.12 95 ASN A N 1
ATOM 729 C CA . ASN A 1 95 ? -10.492 -4.598 2.857 1 92.12 95 ASN A CA 1
ATOM 730 C C . ASN A 1 95 ? -9.727 -4.73 1.542 1 92.12 95 ASN A C 1
ATOM 732 O O . ASN A 1 95 ? -10.336 -4.848 0.478 1 92.12 95 ASN A O 1
ATOM 736 N N . VAL A 1 96 ? -8.469 -4.562 1.607 1 96.31 96 VAL A N 1
ATOM 737 C CA . VAL A 1 96 ? -7.637 -4.691 0.413 1 96.31 96 VAL A CA 1
ATOM 738 C C . VAL A 1 96 ? -6.777 -5.949 0.514 1 96.31 96 VAL A C 1
ATOM 740 O O . VAL A 1 96 ? -6.168 -6.211 1.554 1 96.31 96 VAL A O 1
ATOM 743 N N . ALA A 1 97 ? -6.773 -6.711 -0.525 1 97 97 ALA A N 1
ATOM 744 C CA . ALA A 1 97 ? -5.887 -7.867 -0.629 1 97 97 ALA A CA 1
ATOM 745 C C . ALA A 1 97 ? -4.914 -7.707 -1.795 1 97 97 ALA A C 1
ATOM 747 O O . ALA A 1 97 ? -5.184 -6.961 -2.738 1 97 97 ALA A O 1
ATOM 748 N N . GLY A 1 98 ? -3.811 -8.312 -1.679 1 98.06 98 GLY A N 1
ATOM 749 C CA . GLY A 1 98 ? -2.857 -8.461 -2.768 1 98.06 98 GLY A CA 1
ATOM 750 C C . GLY A 1 98 ? -2.807 -9.875 -3.326 1 98.06 98 GLY A C 1
ATOM 751 O O . GLY A 1 98 ? -3.057 -10.844 -2.604 1 98.06 98 GLY A O 1
ATOM 752 N N . VAL A 1 99 ? -2.445 -9.898 -4.578 1 98.31 99 VAL A N 1
ATOM 753 C CA . VAL A 1 99 ? -2.305 -11.203 -5.223 1 98.31 99 VAL A CA 1
ATOM 754 C C . VAL A 1 99 ? -1.016 -11.234 -6.039 1 98.31 99 VAL A C 1
ATOM 756 O O . VAL A 1 99 ? -0.6 -10.219 -6.602 1 98.31 99 VAL A O 1
ATOM 759 N N . GLY A 1 100 ? -0.37 -12.336 -6.051 1 97.75 100 GLY A N 1
ATOM 760 C CA . GLY A 1 100 ? 0.799 -12.648 -6.855 1 97.75 100 GLY A CA 1
ATOM 761 C C . GLY A 1 100 ? 0.811 -14.078 -7.359 1 97.75 100 GLY A C 1
ATOM 762 O O . GLY A 1 100 ? 0.156 -14.953 -6.781 1 97.75 100 GLY A O 1
ATOM 763 N N . TYR A 1 101 ? 1.596 -14.234 -8.43 1 98.44 101 TYR A N 1
ATOM 764 C CA . TYR A 1 101 ? 1.595 -15.57 -9.016 1 98.44 101 TYR A CA 1
ATOM 765 C C . TYR A 1 101 ? 2.807 -15.773 -9.922 1 98.44 101 TYR A C 1
ATOM 767 O O . TYR A 1 101 ? 3.441 -14.805 -10.344 1 98.44 101 TYR A O 1
ATOM 775 N N . TRP A 1 102 ? 3.105 -16.984 -10.109 1 98.06 102 TRP A N 1
ATOM 776 C CA . TRP A 1 102 ? 4.055 -17.375 -11.148 1 98.06 102 TRP A CA 1
ATOM 777 C C . TRP A 1 102 ? 3.709 -18.75 -11.711 1 98.06 102 TRP A C 1
ATOM 779 O O . TRP A 1 102 ? 3.061 -19.547 -11.047 1 98.06 102 TRP A O 1
ATOM 789 N N . VAL A 1 103 ? 4.035 -18.969 -12.938 1 98.38 103 VAL A N 1
ATOM 790 C CA . VAL A 1 103 ? 3.934 -20.234 -13.633 1 98.38 103 VAL A CA 1
ATOM 791 C C . VAL A 1 103 ? 5.309 -20.641 -14.164 1 98.38 103 VAL A C 1
ATOM 793 O O . VAL A 1 103 ? 6.062 -19.812 -14.664 1 98.38 103 VAL A O 1
ATOM 796 N N . ILE A 1 104 ? 5.613 -21.922 -14.086 1 98.31 104 ILE A N 1
ATOM 797 C CA . ILE A 1 104 ? 6.914 -22.406 -14.539 1 98.31 104 ILE A CA 1
ATOM 798 C C . ILE A 1 104 ? 7.02 -22.25 -16.062 1 98.31 104 ILE A C 1
ATOM 800 O O . ILE A 1 104 ? 6.008 -22.266 -16.766 1 98.31 104 ILE A O 1
ATOM 804 N N . PRO A 1 105 ? 8.234 -22.125 -16.547 1 95.62 105 PRO A N 1
ATOM 805 C CA . PRO A 1 105 ? 8.445 -21.766 -17.953 1 95.62 105 PRO A CA 1
ATOM 806 C C . PRO A 1 105 ? 7.809 -22.766 -18.906 1 95.62 105 PRO A C 1
ATOM 808 O O . PRO A 1 105 ? 7.188 -22.359 -19.906 1 95.62 105 PRO A O 1
ATOM 811 N N . SER A 1 106 ? 7.859 -23.953 -18.672 1 96.19 106 SER A N 1
ATOM 812 C CA . SER A 1 106 ? 7.41 -25 -19.578 1 96.19 106 SER A CA 1
ATOM 813 C C . SER A 1 106 ? 5.895 -24.984 -19.734 1 96.19 106 SER A C 1
ATOM 815 O O . SER A 1 106 ? 5.355 -25.578 -20.672 1 96.19 106 SER A O 1
ATOM 817 N N . ASP A 1 107 ? 5.23 -24.297 -18.906 1 97.5 107 ASP A N 1
ATOM 818 C CA . ASP A 1 107 ? 3.773 -24.391 -18.891 1 97.5 107 ASP A CA 1
ATOM 819 C C . ASP A 1 107 ? 3.139 -23.016 -19.062 1 97.5 107 ASP A C 1
ATOM 821 O O . ASP A 1 107 ? 1.959 -22.828 -18.75 1 97.5 107 ASP A O 1
ATOM 825 N N . ARG A 1 108 ? 3.904 -22.062 -19.5 1 96.38 108 ARG A N 1
ATOM 826 C CA . ARG A 1 108 ? 3.395 -20.719 -19.734 1 96.38 108 ARG A CA 1
ATOM 827 C C . ARG A 1 108 ? 2.602 -20.656 -21.047 1 96.38 108 ARG A C 1
ATOM 829 O O . ARG A 1 108 ? 2.641 -21.594 -21.844 1 96.38 108 ARG A O 1
ATOM 836 N N . ARG A 1 109 ? 1.792 -19.609 -21.125 1 95.12 109 ARG A N 1
ATOM 837 C CA . ARG A 1 109 ? 1.021 -19.297 -22.328 1 95.12 109 ARG A CA 1
ATOM 838 C C . ARG A 1 109 ? -0.063 -20.344 -22.578 1 95.12 109 ARG A C 1
ATOM 840 O O . ARG A 1 109 ? -0.4 -20.641 -23.719 1 95.12 109 ARG A O 1
ATOM 847 N N . ARG A 1 110 ? -0.448 -21 -21.531 1 96.12 110 ARG A N 1
ATOM 848 C CA . ARG A 1 110 ? -1.548 -21.953 -21.594 1 96.12 110 ARG A CA 1
ATOM 849 C C . ARG A 1 110 ? -2.789 -21.406 -20.891 1 96.12 110 ARG A C 1
ATOM 851 O O . ARG A 1 110 ? -3.822 -22.078 -20.844 1 96.12 110 ARG A O 1
ATOM 858 N N . GLY A 1 111 ? -2.668 -20.219 -20.281 1 97.06 111 GLY A N 1
ATOM 859 C CA . GLY A 1 111 ? -3.803 -19.594 -19.625 1 97.06 111 GLY A CA 1
ATOM 860 C C . GLY A 1 111 ? -3.945 -19.984 -18.172 1 97.06 111 GLY A C 1
ATOM 861 O O . GLY A 1 111 ? -4.969 -19.703 -17.547 1 97.06 111 GLY A O 1
ATOM 862 N N . ALA A 1 112 ? -2.977 -20.625 -17.609 1 98.31 112 ALA A N 1
ATOM 863 C CA . ALA A 1 112 ? -3.066 -21.172 -16.266 1 98.31 112 ALA A CA 1
ATOM 864 C C . ALA A 1 112 ? -3.172 -20.062 -15.227 1 98.31 112 ALA A C 1
ATOM 866 O O . ALA A 1 112 ? -4.008 -20.125 -14.32 1 98.31 112 ALA A O 1
ATOM 867 N N . ALA A 1 113 ? -2.367 -19.078 -15.367 1 98.5 113 ALA A N 1
ATOM 868 C CA . ALA A 1 113 ? -2.383 -17.969 -14.406 1 98.5 113 ALA A CA 1
ATOM 869 C C . ALA A 1 113 ? -3.701 -17.219 -14.477 1 98.5 113 ALA A C 1
ATOM 871 O O . ALA A 1 113 ? -4.281 -16.875 -13.438 1 98.5 113 ALA A O 1
ATOM 872 N N . ALA A 1 114 ? -4.141 -16.922 -15.641 1 98.12 114 ALA A N 1
ATOM 873 C CA . ALA A 1 114 ? -5.418 -16.219 -15.805 1 98.12 114 ALA A CA 1
ATOM 874 C C . ALA A 1 114 ? -6.562 -17.031 -15.203 1 98.12 114 ALA A C 1
ATOM 876 O O . ALA A 1 114 ? -7.434 -16.484 -14.531 1 98.12 114 ALA A O 1
ATOM 877 N N . SER A 1 115 ? -6.562 -18.312 -15.484 1 98.38 115 SER A N 1
ATOM 878 C CA . SER A 1 115 ? -7.559 -19.203 -14.898 1 98.38 115 SER A CA 1
ATOM 879 C C . SER A 1 115 ? -7.52 -19.141 -13.375 1 98.38 115 SER A C 1
ATOM 881 O O . SER A 1 115 ? -8.562 -19.031 -12.727 1 98.38 115 SER A O 1
ATOM 883 N N . ALA A 1 116 ? -6.363 -19.219 -12.805 1 98.69 116 ALA A N 1
ATOM 884 C CA . ALA A 1 116 ? -6.184 -19.156 -11.359 1 98.69 116 ALA A CA 1
ATOM 885 C C . ALA A 1 116 ? -6.781 -17.875 -10.789 1 98.69 116 ALA A C 1
ATOM 887 O O . ALA A 1 116 ? -7.484 -17.906 -9.773 1 98.69 116 ALA A O 1
ATOM 888 N N . LEU A 1 117 ? -6.52 -16.766 -11.438 1 98.69 117 LEU A N 1
ATOM 889 C CA . LEU A 1 117 ? -7.039 -15.477 -11 1 98.69 117 LEU A CA 1
ATOM 890 C C . LEU A 1 117 ? -8.562 -15.453 -11.094 1 98.69 117 LEU A C 1
ATOM 892 O O . LEU A 1 117 ? -9.234 -14.977 -10.172 1 98.69 117 LEU A O 1
ATOM 896 N N . ARG A 1 118 ? -9.094 -15.938 -12.148 1 98.31 118 ARG A N 1
ATOM 897 C CA . ARG A 1 118 ? -10.539 -15.953 -12.344 1 98.31 118 ARG A CA 1
ATOM 898 C C . ARG A 1 118 ? -11.227 -16.812 -11.289 1 98.31 118 ARG A C 1
ATOM 900 O O . ARG A 1 118 ? -12.375 -16.562 -10.922 1 98.31 118 ARG A O 1
ATOM 907 N N . LEU A 1 119 ? -10.523 -17.797 -10.844 1 98.31 119 LEU A N 1
ATOM 908 C CA . LEU A 1 119 ? -11.062 -18.703 -9.828 1 98.31 119 LEU A CA 1
ATOM 909 C C . LEU A 1 119 ? -10.977 -18.062 -8.445 1 98.31 119 LEU A C 1
ATOM 911 O O . LEU A 1 119 ? -11.938 -18.109 -7.672 1 98.31 119 LEU A O 1
ATOM 915 N N . ILE A 1 120 ? -9.883 -17.422 -8.086 1 97.88 120 ILE A N 1
ATOM 916 C CA . ILE A 1 120 ? -9.609 -17.031 -6.711 1 97.88 120 ILE A CA 1
ATOM 917 C C . ILE A 1 120 ? -10.312 -15.711 -6.402 1 97.88 120 ILE A C 1
ATOM 919 O O . ILE A 1 120 ? -10.719 -15.469 -5.262 1 97.88 120 ILE A O 1
ATOM 923 N N . VAL A 1 121 ? -10.477 -14.859 -7.387 1 97.81 121 VAL A N 1
ATOM 924 C CA . VAL A 1 121 ? -10.938 -13.5 -7.18 1 97.81 121 VAL A CA 1
ATOM 925 C C . VAL A 1 121 ? -12.375 -13.516 -6.645 1 97.81 121 VAL A C 1
ATOM 927 O O . VAL A 1 121 ? -12.648 -12.961 -5.578 1 97.81 121 VAL A O 1
ATOM 930 N N . PRO A 1 122 ? -13.32 -14.211 -7.332 1 97.12 122 PRO A N 1
ATOM 931 C CA . PRO A 1 122 ? -14.672 -14.242 -6.773 1 97.12 122 PRO A CA 1
ATOM 932 C C . PRO A 1 122 ? -14.734 -14.906 -5.398 1 97.12 122 PRO A C 1
ATOM 934 O O . PRO A 1 122 ? -15.5 -14.484 -4.535 1 97.12 122 PRO A O 1
ATOM 937 N N . TRP A 1 123 ? -13.945 -15.898 -5.234 1 96.38 123 TRP A N 1
ATOM 938 C CA . TRP A 1 123 ? -13.906 -16.578 -3.943 1 96.38 123 TRP A CA 1
ATOM 939 C C . TRP A 1 123 ? -13.43 -15.633 -2.844 1 96.38 123 TRP A C 1
ATOM 941 O O . TRP A 1 123 ? -14 -15.602 -1.751 1 96.38 123 TRP A O 1
ATOM 951 N N . ALA A 1 124 ? -12.383 -14.875 -3.107 1 95.94 124 ALA A N 1
ATOM 952 C CA . ALA A 1 124 ? -11.828 -13.938 -2.133 1 95.94 124 ALA A CA 1
ATOM 953 C C . ALA A 1 124 ? -12.844 -12.867 -1.761 1 95.94 124 ALA A C 1
ATOM 955 O O . ALA A 1 124 ? -12.977 -12.508 -0.588 1 95.94 124 ALA A O 1
ATOM 956 N N . PHE A 1 125 ? -13.578 -12.312 -2.732 1 96.19 125 PHE A N 1
ATOM 957 C CA . PHE A 1 125 ? -14.602 -11.305 -2.457 1 96.19 125 PHE A CA 1
ATOM 958 C C . PHE A 1 125 ? -15.695 -11.883 -1.57 1 96.19 125 PHE A C 1
ATOM 960 O O . PHE A 1 125 ? -16.172 -11.219 -0.641 1 96.19 125 PHE A O 1
ATOM 967 N N . ALA A 1 126 ? -15.992 -13.094 -1.779 1 94.38 126 ALA A N 1
ATOM 968 C CA . ALA A 1 126 ? -17.109 -13.719 -1.065 1 94.38 126 ALA A CA 1
ATOM 969 C C . ALA A 1 126 ? -16.672 -14.18 0.325 1 94.38 126 ALA A C 1
ATOM 971 O O . ALA A 1 126 ? -17.422 -14.031 1.293 1 94.38 126 ALA A O 1
ATOM 972 N N . SER A 1 127 ? -15.461 -14.664 0.417 1 92.19 127 SER A N 1
ATOM 973 C CA . SER A 1 127 ? -15.086 -15.406 1.612 1 92.19 127 SER A CA 1
ATOM 974 C C . SER A 1 127 ? -14.234 -14.555 2.549 1 92.19 127 SER A C 1
ATOM 976 O O . SER A 1 127 ? -14.234 -14.773 3.764 1 92.19 127 SER A O 1
ATOM 978 N N . TRP A 1 128 ? -13.445 -13.586 2.041 1 90.06 128 TRP A N 1
ATOM 979 C CA . TRP A 1 128 ? -12.508 -12.828 2.863 1 90.06 128 TRP A CA 1
ATOM 980 C C . TRP A 1 128 ? -13.094 -11.461 3.223 1 90.06 128 TRP A C 1
ATOM 982 O O . TRP A 1 128 ? -12.562 -10.758 4.086 1 90.06 128 TRP A O 1
ATOM 992 N N . GLY A 1 129 ? -14.039 -11.062 2.574 1 86.75 129 GLY A N 1
ATOM 993 C CA . GLY A 1 129 ? -14.656 -9.773 2.844 1 86.75 129 GLY A CA 1
ATOM 994 C C . GLY A 1 129 ? -13.844 -8.609 2.307 1 86.75 129 GLY A C 1
ATOM 995 O O . GLY A 1 129 ? -13.992 -7.477 2.77 1 86.75 129 GLY A O 1
ATOM 996 N N . VAL A 1 130 ? -12.922 -8.867 1.5 1 93.56 130 VAL A N 1
ATOM 997 C CA . VAL A 1 130 ? -12.18 -7.797 0.846 1 93.56 130 VAL A CA 1
ATOM 998 C C . VAL A 1 130 ? -13.031 -7.184 -0.265 1 93.56 130 VAL A C 1
ATOM 1000 O O . VAL A 1 130 ? -13.938 -7.832 -0.79 1 93.56 130 VAL A O 1
ATOM 1003 N N . ARG A 1 131 ? -12.703 -5.938 -0.572 1 96.38 131 ARG A N 1
ATOM 1004 C CA . ARG A 1 131 ? -13.453 -5.215 -1.594 1 96.38 131 ARG A CA 1
ATOM 1005 C C . ARG A 1 131 ? -12.547 -4.797 -2.746 1 96.38 131 ARG A C 1
ATOM 1007 O O . ARG A 1 131 ? -13.016 -4.238 -3.74 1 96.38 131 ARG A O 1
ATOM 1014 N N . ARG A 1 132 ? -11.359 -5.047 -2.613 1 98.19 132 ARG A N 1
ATOM 1015 C CA . ARG A 1 132 ? -10.32 -4.73 -3.588 1 98.19 132 ARG A CA 1
ATOM 1016 C C . ARG A 1 132 ? -9.219 -5.777 -3.568 1 98.19 132 ARG A C 1
ATOM 1018 O O . ARG A 1 132 ? -8.789 -6.215 -2.498 1 98.19 132 ARG A O 1
ATOM 1025 N N . ILE A 1 133 ? -8.844 -6.254 -4.699 1 98.5 133 ILE A N 1
ATOM 1026 C CA . ILE A 1 133 ? -7.668 -7.098 -4.883 1 98.5 133 ILE A CA 1
ATOM 1027 C C . ILE A 1 133 ? -6.707 -6.438 -5.871 1 98.5 133 ILE A C 1
ATOM 1029 O O . ILE A 1 133 ? -7.113 -6.027 -6.961 1 98.5 133 ILE A O 1
ATOM 1033 N N . GLU A 1 1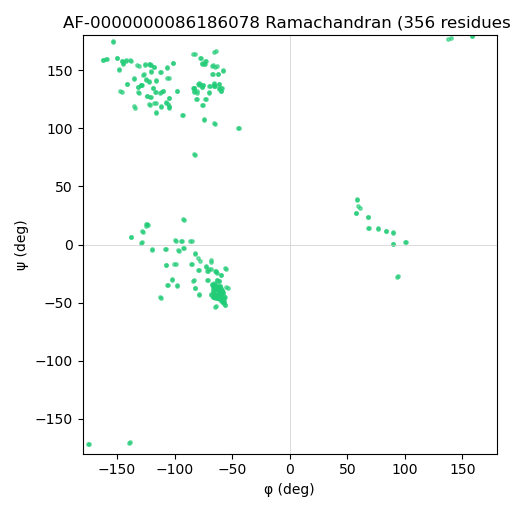34 ? -5.461 -6.293 -5.445 1 98.75 134 GLU A N 1
ATOM 1034 C CA . GLU A 1 134 ? -4.508 -5.621 -6.324 1 98.75 134 GLU A CA 1
ATOM 1035 C C . GLU A 1 134 ? -3.27 -6.48 -6.555 1 98.75 134 GLU A C 1
ATOM 1037 O O . GLU A 1 134 ? -2.965 -7.367 -5.758 1 98.75 134 GLU A O 1
ATOM 1042 N N . ALA A 1 135 ? -2.625 -6.25 -7.652 1 98.56 135 ALA A N 1
ATOM 1043 C CA . ALA A 1 135 ? -1.351 -6.848 -8.039 1 98.56 135 ALA A CA 1
ATOM 1044 C C . ALA A 1 135 ? -0.353 -5.773 -8.469 1 98.56 135 ALA A C 1
ATOM 1046 O O . ALA A 1 135 ? -0.717 -4.82 -9.156 1 98.56 135 ALA A O 1
ATOM 1047 N N . TRP A 1 136 ? 0.835 -5.93 -8.031 1 97.69 136 TRP A N 1
ATOM 1048 C CA . TRP A 1 136 ? 1.944 -5.066 -8.43 1 97.69 136 TRP A CA 1
ATOM 1049 C C . TRP A 1 136 ? 2.857 -5.773 -9.422 1 97.69 136 TRP A C 1
ATOM 1051 O O . TRP A 1 136 ? 3.348 -6.875 -9.148 1 97.69 136 TRP A O 1
ATOM 1061 N N . VAL A 1 137 ? 3.086 -5.129 -10.555 1 96.81 137 VAL A N 1
ATOM 1062 C CA . VAL A 1 137 ? 3.773 -5.77 -11.664 1 96.81 137 VAL A CA 1
ATOM 1063 C C . VAL A 1 137 ? 4.922 -4.887 -12.148 1 96.81 137 VAL A C 1
ATOM 1065 O O . VAL A 1 137 ? 4.758 -3.672 -12.297 1 96.81 137 VAL A O 1
ATOM 1068 N N . ALA A 1 138 ? 6.039 -5.559 -12.406 1 94.62 138 ALA A N 1
ATOM 1069 C CA . ALA A 1 138 ? 7.102 -4.82 -13.086 1 94.62 138 ALA A CA 1
ATOM 1070 C C . ALA A 1 138 ? 6.641 -4.344 -14.461 1 94.62 138 ALA A C 1
ATOM 1072 O O . ALA A 1 138 ? 6.035 -5.105 -15.227 1 94.62 138 ALA A O 1
ATOM 1073 N N . PRO A 1 139 ? 6.988 -3.094 -14.805 1 95.69 139 PRO A N 1
ATOM 1074 C CA . PRO A 1 139 ? 6.473 -2.527 -16.062 1 95.69 139 PRO A CA 1
ATOM 1075 C C . PRO A 1 139 ? 6.887 -3.334 -17.281 1 95.69 139 PRO A C 1
ATOM 1077 O O . PRO A 1 139 ? 6.156 -3.367 -18.281 1 95.69 139 PRO A O 1
ATOM 1080 N N . ASP A 1 140 ? 7.965 -4.02 -17.203 1 93.5 140 ASP A N 1
ATOM 1081 C CA . ASP A 1 140 ? 8.469 -4.734 -18.375 1 93.5 140 ASP A CA 1
ATOM 1082 C C . ASP A 1 140 ? 7.945 -6.168 -18.406 1 93.5 140 ASP A C 1
ATOM 1084 O O . ASP A 1 140 ? 8.195 -6.906 -19.359 1 93.5 140 ASP A O 1
ATOM 1088 N N . ASN A 1 141 ? 7.227 -6.555 -17.422 1 93.06 141 ASN A N 1
ATOM 1089 C CA . ASN A 1 141 ? 6.621 -7.883 -17.391 1 93.06 141 ASN A CA 1
ATOM 1090 C C . ASN A 1 141 ? 5.316 -7.918 -18.188 1 93.06 141 ASN A C 1
ATOM 1092 O O . ASN A 1 141 ? 4.234 -7.973 -17.594 1 93.06 141 ASN A O 1
ATOM 1096 N N . LEU A 1 142 ? 5.473 -7.969 -19.438 1 95.25 142 LEU A N 1
ATOM 1097 C CA . LEU A 1 142 ? 4.336 -7.887 -20.344 1 95.25 142 LEU A CA 1
ATOM 1098 C C . LEU A 1 142 ? 3.402 -9.078 -20.156 1 95.25 142 LEU A C 1
ATOM 1100 O O . LEU A 1 142 ? 2.182 -8.945 -20.281 1 95.25 142 LEU A O 1
ATOM 1104 N N . ALA A 1 143 ? 3.957 -10.234 -19.891 1 94.44 143 ALA A N 1
ATOM 1105 C CA . ALA A 1 143 ? 3.164 -11.445 -19.703 1 94.44 143 ALA A CA 1
ATOM 1106 C C . ALA A 1 143 ? 2.186 -11.281 -18.547 1 94.44 143 ALA A C 1
ATOM 1108 O O . ALA A 1 143 ? 1.002 -11.602 -18.672 1 94.44 143 ALA A O 1
ATOM 1109 N N . SER A 1 144 ? 2.648 -10.781 -17.453 1 96.44 144 SER A N 1
ATOM 1110 C CA . SER A 1 144 ? 1.777 -10.57 -16.297 1 96.44 144 SER A CA 1
ATOM 1111 C C . SER A 1 144 ? 0.73 -9.5 -16.594 1 96.44 144 SER A C 1
ATOM 1113 O O . SER A 1 144 ? -0.421 -9.617 -16.172 1 96.44 144 SER A O 1
ATOM 1115 N N . ARG A 1 145 ? 1.132 -8.477 -17.281 1 97.69 145 ARG A N 1
ATOM 1116 C CA . ARG A 1 145 ? 0.183 -7.43 -17.656 1 97.69 145 ARG A CA 1
ATOM 1117 C C . ARG A 1 145 ? -0.985 -8.016 -18.453 1 97.69 145 ARG A C 1
ATOM 1119 O O . ARG A 1 145 ? -2.146 -7.75 -18.141 1 97.69 145 ARG A O 1
ATOM 1126 N N . HIS A 1 146 ? -0.642 -8.781 -19.438 1 97.25 146 HIS A N 1
ATOM 1127 C CA . HIS A 1 146 ? -1.662 -9.406 -20.281 1 97.25 146 HIS A CA 1
ATOM 1128 C C . HIS A 1 146 ? -2.551 -10.336 -19.453 1 97.25 146 HIS A C 1
ATOM 1130 O O . HIS A 1 146 ? -3.773 -10.336 -19.625 1 97.25 146 HIS A O 1
ATOM 1136 N N . THR A 1 147 ? -1.942 -11.078 -18.594 1 98.19 147 THR A N 1
ATOM 1137 C CA . THR A 1 147 ? -2.668 -12.008 -17.75 1 98.19 147 THR A CA 1
ATOM 1138 C C . THR A 1 147 ? -3.695 -11.273 -16.891 1 98.19 147 THR A C 1
ATOM 1140 O O . THR A 1 147 ? -4.859 -11.672 -16.828 1 98.19 147 THR A O 1
ATOM 1143 N N . LEU A 1 148 ? -3.297 -10.234 -16.25 1 98.62 148 LEU A N 1
ATOM 1144 C CA . LEU A 1 148 ? -4.164 -9.484 -15.352 1 98.62 148 LEU A CA 1
ATOM 1145 C C . LEU A 1 148 ? -5.297 -8.812 -16.125 1 98.62 148 LEU A C 1
ATOM 1147 O O . LEU A 1 148 ? -6.457 -8.867 -15.703 1 98.62 148 LEU A O 1
ATOM 1151 N N . LEU A 1 149 ? -4.938 -8.211 -17.219 1 97.88 149 LEU A N 1
ATOM 1152 C CA . LEU A 1 149 ? -5.977 -7.617 -18.062 1 97.88 149 LEU A CA 1
ATOM 1153 C C . LEU A 1 149 ? -6.969 -8.68 -18.516 1 97.88 149 LEU A C 1
ATOM 1155 O O . LEU A 1 149 ? -8.18 -8.461 -18.484 1 97.88 149 LEU A O 1
ATOM 1159 N N . GLY A 1 150 ? -6.43 -9.789 -18.938 1 96.31 150 GLY A N 1
ATOM 1160 C CA . GLY A 1 150 ? -7.266 -10.898 -19.375 1 96.31 150 GLY A CA 1
ATOM 1161 C C . GLY A 1 150 ? -8.141 -11.461 -18.266 1 96.31 150 GLY A C 1
ATOM 1162 O O . GLY A 1 150 ? -9.195 -12.039 -18.547 1 96.31 150 GLY A O 1
ATOM 1163 N N . ALA A 1 151 ? -7.738 -11.281 -17.047 1 97.62 151 ALA A N 1
ATOM 1164 C CA . ALA A 1 151 ? -8.477 -11.805 -15.906 1 97.62 151 ALA A CA 1
ATOM 1165 C C . ALA A 1 151 ? -9.438 -10.758 -15.344 1 97.62 151 ALA A C 1
ATOM 1167 O O . ALA A 1 151 ? -10.062 -10.977 -14.305 1 97.62 151 ALA A O 1
ATOM 1168 N N . GLY A 1 152 ? -9.547 -9.586 -15.945 1 97.5 152 GLY A N 1
ATOM 1169 C CA . GLY A 1 152 ? -10.539 -8.594 -15.57 1 97.5 152 GLY A CA 1
ATOM 1170 C C . GLY A 1 152 ? -9.984 -7.488 -14.695 1 97.5 152 GLY A C 1
ATOM 1171 O O . GLY A 1 152 ? -10.727 -6.621 -14.227 1 97.5 152 GLY A O 1
ATOM 1172 N N . PHE A 1 153 ? -8.703 -7.539 -14.438 1 98.75 153 PHE A N 1
ATOM 1173 C CA . PHE A 1 153 ? -8.086 -6.441 -13.703 1 98.75 153 PHE A CA 1
ATOM 1174 C C . PHE A 1 153 ? -7.949 -5.207 -14.586 1 98.75 153 PHE A C 1
ATOM 1176 O O . PHE A 1 153 ? -7.891 -5.32 -15.812 1 98.75 153 PHE A O 1
ATOM 1183 N N . GLU A 1 154 ? -7.895 -4.039 -13.906 1 98.62 154 GLU A N 1
ATOM 1184 C CA . GLU A 1 154 ? -7.672 -2.768 -14.586 1 98.62 154 GLU A CA 1
ATOM 1185 C C . GLU A 1 154 ? -6.359 -2.127 -14.141 1 98.62 154 GLU A C 1
ATOM 1187 O O . GLU A 1 154 ? -6.008 -2.176 -12.961 1 98.62 154 GLU A O 1
ATOM 1192 N N . LEU A 1 155 ? -5.656 -1.541 -15.07 1 98.75 155 LEU A N 1
ATOM 1193 C CA . LEU A 1 155 ? -4.477 -0.755 -14.727 1 98.75 155 LEU A CA 1
ATOM 1194 C C . LEU A 1 155 ? -4.871 0.562 -14.07 1 98.75 155 LEU A C 1
ATOM 1196 O O . LEU A 1 155 ? -5.637 1.342 -14.641 1 98.75 155 LEU A O 1
ATOM 1200 N N . GLU A 1 156 ? -4.34 0.778 -12.922 1 98.81 156 GLU A N 1
ATOM 1201 C CA . GLU A 1 156 ? -4.762 1.975 -12.203 1 98.81 156 GLU A CA 1
ATOM 1202 C C . GLU A 1 156 ? -3.668 3.037 -12.203 1 98.81 156 GLU A C 1
ATOM 1204 O O . GLU A 1 156 ? -3.932 4.211 -11.93 1 98.81 156 GLU A O 1
ATOM 1209 N N . GLY A 1 157 ? -2.41 2.602 -12.508 1 98.38 157 GLY A N 1
ATOM 1210 C CA . GLY A 1 157 ? -1.341 3.584 -12.602 1 98.38 157 GLY A CA 1
ATOM 1211 C C . GLY A 1 157 ? 0.04 2.98 -12.43 1 98.38 157 GLY A C 1
ATOM 1212 O O . GLY A 1 157 ? 0.179 1.763 -12.289 1 98.38 157 GLY A O 1
ATOM 1213 N N . ARG A 1 158 ? 1.035 3.883 -12.523 1 98.56 158 ARG A N 1
ATOM 1214 C CA . ARG A 1 158 ? 2.439 3.539 -12.328 1 98.56 158 ARG A CA 1
ATOM 1215 C C . ARG A 1 158 ? 2.98 4.18 -11.055 1 98.56 158 ARG A C 1
ATOM 1217 O O . ARG A 1 158 ? 2.939 5.402 -10.898 1 98.56 158 ARG A O 1
ATOM 1224 N N . LEU A 1 159 ? 3.406 3.387 -10.117 1 98.5 159 LEU A N 1
ATOM 1225 C CA . LEU A 1 159 ? 4.027 3.826 -8.875 1 98.5 159 LEU A CA 1
ATOM 1226 C C . LEU A 1 159 ? 5.547 3.871 -9.008 1 98.5 159 LEU A C 1
ATOM 1228 O O . LEU A 1 159 ? 6.195 2.828 -9.109 1 98.5 159 LEU A O 1
ATOM 1232 N N . ARG A 1 160 ? 6.125 5.035 -8.984 1 98.25 160 ARG A N 1
ATOM 1233 C CA . ARG A 1 160 ? 7.566 5.203 -9.156 1 98.25 160 ARG A CA 1
ATOM 1234 C C . ARG A 1 160 ? 8.32 4.809 -7.891 1 98.25 160 ARG A C 1
ATOM 1236 O O . ARG A 1 160 ? 7.875 5.109 -6.777 1 98.25 160 ARG A O 1
ATOM 1243 N N . ASN A 1 161 ? 9.438 4.047 -8.078 1 97.25 161 ASN A N 1
ATOM 1244 C CA . ASN A 1 161 ? 10.328 3.67 -6.984 1 97.25 161 ASN A CA 1
ATOM 1245 C C . ASN A 1 161 ? 9.586 2.9 -5.895 1 97.25 161 ASN A C 1
ATOM 1247 O O . ASN A 1 161 ? 9.883 3.055 -4.707 1 97.25 161 ASN A O 1
ATOM 1251 N N . PHE A 1 162 ? 8.68 2.049 -6.254 1 97.38 162 PHE A N 1
ATOM 1252 C CA . PHE A 1 162 ? 7.762 1.45 -5.293 1 97.38 162 PHE A CA 1
ATOM 1253 C C . PHE A 1 162 ? 8.242 0.065 -4.875 1 97.38 162 PHE A C 1
ATOM 1255 O O . PHE A 1 162 ? 8.094 -0.323 -3.715 1 97.38 162 PHE A O 1
ATOM 1262 N N . LEU A 1 163 ? 8.812 -0.63 -5.75 1 93.44 163 LEU A N 1
ATOM 1263 C CA . LEU A 1 163 ? 9.258 -1.992 -5.469 1 93.44 163 LEU A CA 1
ATOM 1264 C C . LEU A 1 163 ? 10.758 -2.035 -5.219 1 93.44 163 LEU A C 1
ATOM 1266 O O . LEU A 1 163 ? 11.477 -1.092 -5.559 1 93.44 163 LEU A O 1
ATOM 1270 N N . THR A 1 164 ? 11.133 -3.057 -4.512 1 87.5 164 THR A N 1
ATOM 1271 C CA . THR A 1 164 ? 12.531 -3.461 -4.41 1 87.5 164 THR A CA 1
ATOM 1272 C C . THR A 1 164 ? 12.742 -4.844 -5.02 1 87.5 164 THR A C 1
ATOM 1274 O O . THR A 1 164 ? 12.203 -5.836 -4.523 1 87.5 164 THR A O 1
ATOM 1277 N N . VAL A 1 165 ? 13.445 -4.91 -6.066 1 83.62 165 VAL A N 1
ATOM 1278 C CA . VAL A 1 165 ? 13.727 -6.152 -6.781 1 83.62 165 VAL A CA 1
ATOM 1279 C C . VAL A 1 165 ? 15.234 -6.375 -6.859 1 83.62 165 VAL A C 1
ATOM 1281 O O . VAL A 1 165 ? 15.961 -5.566 -7.438 1 83.62 165 VAL A O 1
ATOM 1284 N N . GLY A 1 166 ? 15.648 -7.484 -6.301 1 81.31 166 GLY A N 1
ATOM 1285 C CA . GLY A 1 166 ? 17.078 -7.754 -6.297 1 81.31 166 GLY A CA 1
ATOM 1286 C C . GLY A 1 166 ? 17.891 -6.664 -5.613 1 81.31 166 GLY A C 1
ATOM 1287 O O . GLY A 1 166 ? 18.938 -6.262 -6.109 1 81.31 166 GLY A O 1
ATOM 1288 N N . GLY A 1 167 ? 17.297 -5.984 -4.719 1 83.44 167 GLY A N 1
ATOM 1289 C CA . GLY A 1 167 ? 17.984 -4.957 -3.965 1 83.44 167 GLY A CA 1
ATOM 1290 C C . GLY A 1 167 ? 17.922 -3.59 -4.617 1 83.44 167 GLY A C 1
ATOM 1291 O O . GLY A 1 167 ? 18.484 -2.621 -4.098 1 83.44 167 GLY A O 1
ATOM 1292 N N . GLN A 1 168 ? 17.25 -3.598 -5.734 1 88.06 168 GLN A N 1
ATOM 1293 C CA . GLN A 1 168 ? 17.156 -2.332 -6.457 1 88.06 168 GLN A CA 1
ATOM 1294 C C . GLN A 1 168 ? 15.727 -1.793 -6.445 1 88.06 168 GLN A C 1
ATOM 1296 O O . GLN A 1 168 ? 14.766 -2.566 -6.473 1 88.06 168 GLN A O 1
ATOM 1301 N N . THR A 1 169 ? 15.672 -0.463 -6.457 1 91.38 169 THR A N 1
ATOM 1302 C CA . THR A 1 169 ? 14.375 0.206 -6.543 1 91.38 169 THR A CA 1
ATOM 1303 C C . THR A 1 169 ? 13.82 0.123 -7.961 1 91.38 169 THR A C 1
ATOM 1305 O O . THR A 1 169 ? 14.562 0.257 -8.938 1 91.38 169 THR A O 1
ATOM 1308 N N . ALA A 1 170 ? 12.539 -0.147 -8.039 1 94.12 170 ALA A N 1
ATOM 1309 C CA . ALA A 1 170 ? 11.891 -0.273 -9.344 1 94.12 170 ALA A CA 1
ATOM 1310 C C . ALA A 1 170 ? 10.469 0.261 -9.305 1 94.12 170 ALA A C 1
ATOM 1312 O O . ALA A 1 170 ? 9.859 0.346 -8.234 1 94.12 170 ALA A O 1
ATOM 1313 N N . ASP A 1 171 ? 10.039 0.636 -10.5 1 97.44 171 ASP A N 1
ATOM 1314 C CA . ASP A 1 171 ? 8.641 1.03 -10.641 1 97.44 171 ASP A CA 1
ATOM 1315 C C . ASP A 1 171 ? 7.723 -0.186 -10.578 1 97.44 171 ASP A C 1
ATOM 1317 O O . ASP A 1 171 ? 8.164 -1.318 -10.781 1 97.44 171 ASP A O 1
ATOM 1321 N N . ALA A 1 172 ? 6.453 0.089 -10.242 1 97.81 172 ALA A N 1
ATOM 1322 C CA . ALA A 1 172 ? 5.406 -0.93 -10.297 1 97.81 172 ALA A CA 1
ATOM 1323 C C . ALA A 1 172 ? 4.168 -0.406 -11.016 1 97.81 172 ALA A C 1
ATOM 1325 O O . ALA A 1 172 ? 3.768 0.744 -10.82 1 97.81 172 ALA A O 1
ATOM 1326 N N . LEU A 1 173 ? 3.66 -1.229 -11.859 1 98.56 173 LEU A N 1
ATOM 1327 C CA . LEU A 1 173 ? 2.283 -1.023 -12.297 1 98.56 173 LEU A CA 1
ATOM 1328 C C . LEU A 1 173 ? 1.303 -1.625 -11.297 1 98.56 173 LEU A C 1
ATOM 1330 O O . LEU A 1 173 ? 1.507 -2.742 -10.812 1 98.56 173 LEU A O 1
ATOM 1334 N N . VAL A 1 174 ? 0.263 -0.871 -10.977 1 98.75 174 VAL A N 1
ATOM 1335 C CA . VAL A 1 174 ? -0.757 -1.395 -10.078 1 98.75 174 VAL A CA 1
ATOM 1336 C C . VAL A 1 174 ? -2.008 -1.763 -10.875 1 98.75 174 VAL A C 1
ATOM 1338 O O . VAL A 1 174 ? -2.584 -0.919 -11.562 1 98.75 174 VAL A O 1
ATOM 1341 N N . PHE A 1 175 ? -2.336 -3.023 -10.82 1 98.81 175 PHE A N 1
ATOM 1342 C CA . PHE A 1 175 ? -3.596 -3.551 -11.336 1 98.81 175 PHE A CA 1
ATOM 1343 C C . PHE A 1 175 ? -4.539 -3.906 -10.195 1 98.81 175 PHE A C 1
ATOM 1345 O O . PHE A 1 175 ? -4.098 -4.359 -9.133 1 98.81 175 PHE A O 1
ATOM 1352 N N . SER A 1 176 ? -5.84 -3.654 -10.445 1 98.81 176 SER A N 1
ATOM 1353 C CA . SER A 1 176 ? -6.77 -4.051 -9.391 1 98.81 176 SER A CA 1
ATOM 1354 C C . SER A 1 176 ? -8.102 -4.523 -9.977 1 98.81 176 SER A C 1
ATOM 1356 O O . SER A 1 176 ? -8.383 -4.281 -11.148 1 98.81 176 SER A O 1
ATOM 1358 N N . THR A 1 177 ? -8.805 -5.273 -9.234 1 98.62 177 THR A N 1
ATOM 1359 C CA . THR A 1 177 ? -10.227 -5.547 -9.414 1 98.62 177 THR A CA 1
ATOM 1360 C C . THR A 1 177 ? -11 -5.27 -8.125 1 98.62 177 THR A C 1
ATOM 1362 O O . THR A 1 177 ? -10.438 -5.363 -7.031 1 98.62 177 THR A O 1
ATOM 1365 N N . ILE A 1 178 ? -12.195 -4.812 -8.227 1 98.06 178 ILE A N 1
ATOM 1366 C CA . ILE A 1 178 ? -12.992 -4.43 -7.066 1 98.06 178 ILE A CA 1
ATOM 1367 C C . ILE A 1 178 ? -14.289 -5.238 -7.039 1 98.06 178 ILE A C 1
ATOM 1369 O O . ILE A 1 178 ? -14.742 -5.727 -8.078 1 98.06 178 ILE A O 1
ATOM 1373 N N . ASP A 1 179 ? -14.773 -5.324 -5.789 1 91.69 179 ASP A N 1
ATOM 1374 C CA . ASP A 1 179 ? -16.031 -6.031 -5.621 1 91.69 179 ASP A CA 1
ATOM 1375 C C . ASP A 1 179 ? -17.203 -5.188 -6.113 1 91.69 179 ASP A C 1
ATOM 1377 O O . ASP A 1 179 ? -17.406 -4.066 -5.648 1 91.69 179 ASP A O 1
ATOM 1381 N N . GLY A 1 180 ? -17.859 -5.445 -7.203 1 77.12 180 GLY A N 1
ATOM 1382 C CA . GLY A 1 180 ? -18.984 -4.766 -7.809 1 77.12 180 GLY A CA 1
ATOM 1383 C C . GLY A 1 180 ? -20.094 -4.449 -6.82 1 77.12 180 GLY A C 1
ATOM 1384 O O . GLY A 1 180 ? -20.172 -5.051 -5.75 1 77.12 180 GLY A O 1
ATOM 1385 N N . MET B 1 1 ? 13.047 -1.052 18.172 1 43.72 1 MET B N 1
ATOM 1386 C CA . MET B 1 1 ? 12.141 0.002 17.734 1 43.72 1 MET B CA 1
ATOM 1387 C C . MET B 1 1 ? 12.875 1.323 17.562 1 43.72 1 MET B C 1
ATOM 1389 O O . MET B 1 1 ? 13.477 1.832 18.516 1 43.72 1 MET B O 1
ATOM 1393 N N . THR B 1 2 ? 13.414 1.641 16.359 1 57.53 2 THR B N 1
ATOM 1394 C CA . THR B 1 2 ? 14.352 2.756 16.25 1 57.53 2 THR B CA 1
ATOM 1395 C C . THR B 1 2 ? 13.656 4.078 16.562 1 57.53 2 THR B C 1
ATOM 1397 O O . THR B 1 2 ? 12.5 4.281 16.203 1 57.53 2 THR B O 1
ATOM 1400 N N . ASP B 1 3 ? 13.914 4.598 17.703 1 66.56 3 ASP B N 1
ATOM 1401 C CA . ASP B 1 3 ? 13.516 5.953 18.062 1 66.56 3 ASP B CA 1
ATOM 1402 C C . ASP B 1 3 ? 13.797 6.93 16.922 1 66.56 3 ASP B C 1
ATOM 1404 O O . ASP B 1 3 ? 14.953 7.176 16.578 1 66.56 3 ASP B O 1
ATOM 1408 N N . LEU B 1 4 ? 12.617 7.156 16.25 1 81.5 4 LEU B N 1
ATOM 1409 C CA . LEU B 1 4 ? 12.789 8.172 15.211 1 81.5 4 LEU B CA 1
ATOM 1410 C C . LEU B 1 4 ? 13.117 9.523 15.828 1 81.5 4 LEU B C 1
ATOM 1412 O O . LEU B 1 4 ? 12.586 9.875 16.891 1 81.5 4 LEU B O 1
ATOM 1416 N N . ALA B 1 5 ? 14.047 10.234 15.289 1 84.75 5 ALA B N 1
ATOM 1417 C CA . ALA B 1 5 ? 14.461 11.539 15.805 1 84.75 5 ALA B CA 1
ATOM 1418 C C . ALA B 1 5 ? 13.789 12.664 15.023 1 84.75 5 ALA B C 1
ATOM 1420 O O . ALA B 1 5 ? 13.688 12.609 13.797 1 84.75 5 ALA B O 1
ATOM 1421 N N . TYR B 1 6 ? 13.258 13.562 15.82 1 90.31 6 TYR B N 1
ATOM 1422 C CA . TYR B 1 6 ? 12.766 14.789 15.203 1 90.31 6 TYR B CA 1
ATOM 1423 C C . TYR B 1 6 ? 13.898 15.57 14.562 1 90.31 6 TYR B C 1
ATOM 1425 O O . TYR B 1 6 ? 15.047 15.5 15.016 1 90.31 6 TYR B O 1
ATOM 1433 N N . PRO B 1 7 ? 13.523 16.344 13.57 1 92.12 7 PRO B N 1
ATOM 1434 C CA . PRO B 1 7 ? 14.562 17.203 13.008 1 92.12 7 PRO B CA 1
ATOM 1435 C C . PRO B 1 7 ? 15.156 18.172 14.039 1 92.12 7 PRO B C 1
ATOM 1437 O O . PRO B 1 7 ? 14.414 18.766 14.82 1 92.12 7 PRO B O 1
ATOM 1440 N N . ASP B 1 8 ? 16.453 18.234 14 1 89.88 8 ASP B N 1
ATOM 1441 C CA . ASP B 1 8 ? 17.188 19.156 14.859 1 89.88 8 ASP B CA 1
ATOM 1442 C C . ASP B 1 8 ? 18.266 19.891 14.078 1 89.88 8 ASP B C 1
ATOM 1444 O O . ASP B 1 8 ? 19.234 19.281 13.633 1 89.88 8 ASP B O 1
ATOM 1448 N N . PRO B 1 9 ? 18.141 21.172 14.008 1 90 9 PRO B N 1
ATOM 1449 C CA . PRO B 1 9 ? 17.062 22.031 14.508 1 90 9 PRO B CA 1
ATOM 1450 C C . PRO B 1 9 ? 15.742 21.797 13.789 1 90 9 PRO B C 1
ATOM 1452 O O . PRO B 1 9 ? 15.711 21.156 12.742 1 90 9 PRO B O 1
ATOM 1455 N N . PRO B 1 10 ? 14.68 22.344 14.414 1 93.38 10 PRO B N 1
ATOM 1456 C CA . PRO B 1 10 ? 13.391 22.203 13.727 1 93.38 10 PRO B CA 1
ATOM 1457 C C . PRO B 1 10 ? 13.398 22.797 12.32 1 93.38 10 PRO B C 1
ATOM 1459 O O . PRO B 1 10 ? 14.125 23.766 12.062 1 93.38 10 PRO B O 1
ATOM 1462 N N . LEU B 1 11 ? 12.586 22.203 11.484 1 97.62 11 LEU B N 1
ATOM 1463 C CA . LEU B 1 11 ? 12.492 22.672 10.109 1 97.62 11 LEU B CA 1
ATOM 1464 C C . LEU B 1 11 ? 11.602 23.906 10.023 1 97.62 11 LEU B C 1
ATOM 1466 O O . LEU B 1 11 ? 10.578 24 10.703 1 97.62 11 LEU B O 1
ATOM 1470 N N . GLN B 1 12 ? 12.008 24.844 9.266 1 98.19 12 GLN B N 1
ATOM 1471 C CA . GLN B 1 12 ? 11.219 26.062 9.094 1 98.19 12 GLN B CA 1
ATOM 1472 C C . GLN B 1 12 ? 11.594 26.781 7.797 1 98.19 12 GLN B C 1
ATOM 1474 O O . GLN B 1 12 ? 12.664 26.547 7.234 1 98.19 12 GLN B O 1
ATOM 1479 N N . ASP B 1 13 ? 10.625 27.656 7.34 1 97.81 13 ASP B N 1
ATOM 1480 C CA . ASP B 1 13 ? 10.898 28.406 6.121 1 97.81 13 ASP B CA 1
ATOM 1481 C C . ASP B 1 13 ? 10.789 29.906 6.367 1 97.81 13 ASP B C 1
ATOM 1483 O O . ASP B 1 13 ? 10.633 30.688 5.426 1 97.81 13 ASP B O 1
ATOM 1487 N N . GLY B 1 14 ? 10.812 30.391 7.531 1 97.25 14 GLY B N 1
ATOM 1488 C CA . GLY B 1 14 ? 10.695 31.797 7.891 1 97.25 14 GLY B CA 1
ATOM 1489 C C . GLY B 1 14 ? 9.273 32.219 8.211 1 97.25 14 GLY B C 1
ATOM 1490 O O . GLY B 1 14 ? 9.055 33.156 8.961 1 97.25 14 GLY B O 1
ATOM 1491 N N . ARG B 1 15 ? 8.32 31.531 7.641 1 98.19 15 ARG B N 1
ATOM 1492 C CA . ARG B 1 15 ? 6.91 31.828 7.875 1 98.19 15 ARG B CA 1
ATOM 1493 C C . ARG B 1 15 ? 6.227 30.703 8.641 1 98.19 15 ARG B C 1
ATOM 1495 O O . ARG B 1 15 ? 5.504 30.953 9.609 1 98.19 15 ARG B O 1
ATOM 1502 N N . PHE B 1 16 ? 6.512 29.484 8.188 1 98.56 16 PHE B N 1
ATOM 1503 C CA . PHE B 1 16 ? 5.957 28.297 8.828 1 98.56 16 PHE B CA 1
ATOM 1504 C C . PHE B 1 16 ? 7.07 27.375 9.32 1 98.56 16 PHE B C 1
ATOM 1506 O O . PHE B 1 16 ? 8.188 27.422 8.797 1 98.56 16 PHE B O 1
ATOM 1513 N N . GLY B 1 17 ? 6.742 26.547 10.383 1 98.31 17 GLY B N 1
ATOM 1514 C CA . GLY B 1 17 ? 7.68 25.578 10.938 1 98.31 17 GLY B CA 1
ATOM 1515 C C . GLY B 1 17 ? 7.047 24.234 11.258 1 98.31 17 GLY B C 1
ATOM 1516 O O . GLY B 1 17 ? 5.82 24.125 11.32 1 98.31 17 GLY B O 1
ATOM 1517 N N . LEU B 1 18 ? 7.879 23.25 11.32 1 98.5 18 LEU B N 1
ATOM 1518 C CA . LEU B 1 18 ? 7.516 21.922 11.797 1 98.5 18 LEU B CA 1
ATOM 1519 C C . LEU B 1 18 ? 8.211 21.609 13.117 1 98.5 18 LEU B C 1
ATOM 1521 O O . LEU B 1 18 ? 9.43 21.734 13.227 1 98.5 18 LEU B O 1
ATOM 1525 N N . ARG B 1 19 ? 7.473 21.172 14.039 1 96.44 19 ARG B N 1
ATOM 1526 C CA . ARG B 1 19 ? 8.031 20.859 15.352 1 96.44 19 ARG B CA 1
ATOM 1527 C C . ARG B 1 19 ? 7.199 19.797 16.062 1 96.44 19 ARG B C 1
ATOM 1529 O O . ARG B 1 19 ? 6.129 19.422 15.578 1 96.44 19 ARG B O 1
ATOM 1536 N N . ALA B 1 20 ? 7.734 19.391 17.203 1 95.12 20 ALA B N 1
ATOM 1537 C CA . ALA B 1 20 ? 6.969 18.469 18.031 1 95.12 20 ALA B CA 1
ATOM 1538 C C . ALA B 1 20 ? 5.719 19.141 18.594 1 95.12 20 ALA B C 1
ATOM 1540 O O . ALA B 1 20 ? 5.707 20.344 18.844 1 95.12 20 ALA B O 1
ATOM 1541 N N . TRP B 1 21 ? 4.664 18.344 18.75 1 97.06 21 TRP B N 1
ATOM 1542 C CA . TRP B 1 21 ? 3.469 18.797 19.438 1 97.06 21 TRP B CA 1
ATOM 1543 C C . TRP B 1 21 ? 3.783 19.141 20.891 1 97.06 21 TRP B C 1
ATOM 1545 O O . TRP B 1 21 ? 4.66 18.531 21.516 1 97.06 21 TRP B O 1
ATOM 1555 N N . ARG B 1 22 ? 3.109 20.125 21.438 1 96.06 22 ARG B N 1
ATOM 1556 C CA . ARG B 1 22 ? 3.213 20.516 22.844 1 96.06 22 ARG B CA 1
ATOM 1557 C C . ARG B 1 22 ? 1.861 20.406 23.547 1 96.06 22 ARG B C 1
ATOM 1559 O O . ARG B 1 22 ? 0.817 20.625 22.922 1 96.06 22 ARG B O 1
ATOM 1566 N N . PRO B 1 23 ? 1.912 20.125 24.797 1 95 23 PRO B N 1
ATOM 1567 C CA . PRO B 1 23 ? 0.652 20.078 25.531 1 95 23 PRO B CA 1
ATOM 1568 C C . PRO B 1 23 ? -0.148 21.375 25.422 1 95 23 PRO B C 1
ATOM 1570 O O . PRO B 1 23 ? -1.374 21.359 25.562 1 95 23 PRO B O 1
ATOM 1573 N N . THR B 1 24 ? 0.471 22.453 25.078 1 95.56 24 THR B N 1
ATOM 1574 C CA . THR B 1 24 ? -0.173 23.766 25 1 95.56 24 THR B CA 1
ATOM 1575 C C . THR B 1 24 ? -0.818 23.969 23.641 1 95.56 24 THR B C 1
ATOM 1577 O O . THR B 1 24 ? -1.447 25 23.391 1 95.56 24 THR B O 1
ATOM 1580 N N . ASP B 1 25 ? -0.813 23.016 22.734 1 98 25 ASP B N 1
ATOM 1581 C CA . ASP B 1 25 ? -1.324 23.156 21.375 1 98 25 ASP B CA 1
ATOM 1582 C C . ASP B 1 25 ? -2.785 22.719 21.281 1 98 25 ASP B C 1
ATOM 1584 O O . ASP B 1 25 ? -3.291 22.422 20.203 1 98 25 ASP B O 1
ATOM 1588 N N . LEU B 1 26 ? -3.465 22.719 22.375 1 97.94 26 LEU B N 1
ATOM 1589 C CA . LEU B 1 26 ? -4.797 22.125 22.453 1 97.94 26 LEU B CA 1
ATOM 1590 C C . LEU B 1 26 ? -5.789 22.906 21.594 1 97.94 26 LEU B C 1
ATOM 1592 O O . LEU B 1 26 ? -6.734 22.328 21.062 1 97.94 26 LEU B O 1
ATOM 1596 N N . GLU B 1 27 ? -5.562 24.172 21.516 1 98.19 27 GLU B N 1
ATOM 1597 C CA . GLU B 1 27 ? -6.484 24.984 20.734 1 98.19 27 GLU B CA 1
ATOM 1598 C C . GLU B 1 27 ? -6.512 24.531 19.266 1 98.19 27 GLU B C 1
ATOM 1600 O O . GLU B 1 27 ? -7.57 24.531 18.641 1 98.19 27 GLU B O 1
ATOM 1605 N N . CYS B 1 28 ? -5.453 24.188 18.719 1 98.69 28 CYS B N 1
ATOM 1606 C CA . CYS B 1 28 ? -5.387 23.672 17.359 1 98.69 28 CYS B CA 1
ATOM 1607 C C . CYS B 1 28 ? -6.23 22.406 17.219 1 98.69 28 CYS B C 1
ATOM 1609 O O . CYS B 1 28 ? -6.98 22.25 16.25 1 98.69 28 CYS B O 1
ATOM 1611 N N . VAL B 1 29 ? -6.164 21.547 18.203 1 98.69 29 VAL B N 1
ATOM 1612 C CA . VAL B 1 29 ? -6.93 20.312 18.203 1 98.69 29 VAL B CA 1
ATOM 1613 C C . VAL B 1 29 ? -8.422 20.625 18.297 1 98.69 29 VAL B C 1
ATOM 1615 O O . VAL B 1 29 ? -9.234 20.031 17.578 1 98.69 29 VAL B O 1
ATOM 1618 N N . ARG B 1 30 ? -8.695 21.562 19.141 1 98.56 30 ARG B N 1
ATOM 1619 C CA . ARG B 1 30 ? -10.094 21.969 19.297 1 98.56 30 ARG B CA 1
ATOM 1620 C C . ARG B 1 30 ? -10.664 22.453 17.953 1 98.56 30 ARG B C 1
ATOM 1622 O O . ARG B 1 30 ? -11.742 22.016 17.547 1 98.56 30 ARG B O 1
ATOM 1629 N N . LEU B 1 31 ? -9.953 23.281 17.328 1 98.44 31 LEU B N 1
ATOM 1630 C CA . LEU B 1 31 ? -10.414 23.844 16.062 1 98.44 31 LEU B CA 1
ATOM 1631 C C . LEU B 1 31 ? -10.469 22.75 14.984 1 98.44 31 LEU B C 1
ATOM 1633 O O . LEU B 1 31 ? -11.367 22.766 14.133 1 98.44 31 LEU B O 1
ATOM 1637 N N . ALA B 1 32 ? -9.555 21.844 14.961 1 98.44 32 ALA B N 1
ATOM 1638 C CA . ALA B 1 32 ? -9.578 20.719 14.031 1 98.44 32 ALA B CA 1
ATOM 1639 C C . ALA B 1 32 ? -10.828 19.859 14.234 1 98.44 32 ALA B C 1
ATOM 1641 O O . ALA B 1 32 ? -11.398 19.344 13.266 1 98.44 32 ALA B O 1
ATOM 1642 N N . SER B 1 33 ? -11.273 19.703 15.445 1 98.19 33 SER B N 1
ATOM 1643 C CA . SER B 1 33 ? -12.438 18.906 15.797 1 98.19 33 SER B CA 1
ATOM 1644 C C . SER B 1 33 ? -13.711 19.484 15.188 1 98.19 33 SER B C 1
ATOM 1646 O O . SER B 1 33 ? -14.703 18.766 15.008 1 98.19 33 SER B O 1
ATOM 1648 N N . THR B 1 34 ? -13.641 20.75 14.891 1 96.44 34 THR B N 1
ATOM 1649 C CA . THR B 1 34 ? -14.836 21.391 14.375 1 96.44 34 THR B CA 1
ATOM 1650 C C . THR B 1 34 ? -14.938 21.203 12.859 1 96.44 34 THR B C 1
ATOM 1652 O O . THR B 1 34 ? -15.992 21.469 12.273 1 96.44 34 THR B O 1
ATOM 1655 N N . ASP B 1 35 ? -13.883 20.844 12.242 1 96.25 35 ASP B N 1
ATOM 1656 C CA . ASP B 1 35 ? -13.891 20.594 10.805 1 96.25 35 ASP B CA 1
ATOM 1657 C C . ASP B 1 35 ? -14.695 19.344 10.469 1 96.25 35 ASP B C 1
ATOM 1659 O O . ASP B 1 35 ? -14.539 18.297 11.117 1 96.25 35 ASP B O 1
ATOM 1663 N N . PRO B 1 36 ? -15.5 19.406 9.469 1 92.69 36 PRO B N 1
ATOM 1664 C CA . PRO B 1 36 ? -16.344 18.25 9.156 1 92.69 36 PRO B CA 1
ATOM 1665 C C . PRO B 1 36 ? -15.562 17.094 8.555 1 92.69 36 PRO B C 1
ATOM 1667 O O . PRO B 1 36 ? -16.016 15.953 8.594 1 92.69 36 PRO B O 1
ATOM 1670 N N . GLN B 1 37 ? -14.453 17.328 8.055 1 91 37 GLN B N 1
ATOM 1671 C CA . GLN B 1 37 ? -13.734 16.281 7.328 1 91 37 GLN B CA 1
ATOM 1672 C C . GLN B 1 37 ? -12.57 15.742 8.148 1 91 37 GLN B C 1
ATOM 1674 O O . GLN B 1 37 ? -12.289 14.539 8.117 1 91 37 GLN B O 1
ATOM 1679 N N . ILE B 1 38 ? -11.852 16.484 8.961 1 94.94 38 ILE B N 1
ATOM 1680 C CA . ILE B 1 38 ? -10.609 16.109 9.625 1 94.94 38 ILE B CA 1
ATOM 1681 C C . ILE B 1 38 ? -10.852 14.922 10.547 1 94.94 38 ILE B C 1
ATOM 1683 O O . ILE B 1 38 ? -10.156 13.906 10.453 1 94.94 38 ILE B O 1
ATOM 1687 N N . PRO B 1 39 ? -11.93 14.953 11.344 1 95.44 39 PRO B N 1
ATOM 1688 C CA . PRO B 1 39 ? -12.086 13.836 12.281 1 95.44 39 PRO B CA 1
ATOM 1689 C C . PRO B 1 39 ? -12.43 12.531 11.57 1 95.44 39 PRO B C 1
ATOM 1691 O O . PRO B 1 39 ? -12.211 11.445 12.133 1 95.44 39 PRO B O 1
ATOM 1694 N N . LEU B 1 40 ? -12.945 12.539 10.375 1 89.19 40 LEU B N 1
ATOM 1695 C CA . LEU B 1 40 ? -13.414 11.344 9.672 1 89.19 40 LEU B CA 1
ATOM 1696 C C . LEU B 1 40 ? -12.234 10.477 9.234 1 89.19 40 LEU B C 1
ATOM 1698 O O . LEU B 1 40 ? -12.367 9.258 9.109 1 89.19 40 LEU B O 1
ATOM 1702 N N . GLY B 1 41 ? -11.117 11.062 9.117 1 88.25 41 GLY B N 1
ATOM 1703 C CA . GLY B 1 41 ? -9.992 10.328 8.562 1 88.25 41 GLY B CA 1
ATOM 1704 C C . GLY B 1 41 ? -8.758 10.375 9.43 1 88.25 41 GLY B C 1
ATOM 1705 O O . GLY B 1 41 ? -7.66 10.008 8.992 1 88.25 41 GLY B O 1
ATOM 1706 N N . THR B 1 42 ? -8.922 10.859 10.609 1 93.5 42 THR B N 1
ATOM 1707 C CA . THR B 1 42 ? -7.762 11.008 11.484 1 93.5 42 THR B CA 1
ATOM 1708 C C . THR B 1 42 ? -8.102 10.609 12.914 1 93.5 42 THR B C 1
ATOM 1710 O O . THR B 1 42 ? -9.156 10.023 13.164 1 93.5 42 THR B O 1
ATOM 1713 N N . THR B 1 43 ? -7.219 10.891 13.82 1 93.44 43 THR B N 1
ATOM 1714 C CA . THR B 1 43 ? -7.438 10.555 15.227 1 93.44 43 THR B CA 1
ATOM 1715 C C . THR B 1 43 ? -7.906 11.781 16 1 93.44 43 THR B C 1
ATOM 1717 O O . THR B 1 43 ? -7.992 11.742 17.234 1 93.44 43 THR B O 1
ATOM 1720 N N . VAL B 1 44 ? -8.109 12.883 15.297 1 97.81 44 VAL B N 1
ATOM 1721 C CA . VAL B 1 44 ? -8.695 14.047 15.938 1 97.81 44 VAL B CA 1
ATOM 1722 C C . VAL B 1 44 ? -10.078 13.695 16.484 1 97.81 44 VAL B C 1
ATOM 1724 O O . VAL B 1 44 ? -10.891 13.078 15.797 1 97.81 44 VAL B O 1
ATOM 1727 N N . PRO B 1 45 ? -10.305 14.078 17.734 1 97.69 45 PRO B N 1
ATOM 1728 C CA . PRO B 1 45 ? -11.617 13.734 18.281 1 97.69 45 PRO B CA 1
ATOM 1729 C C . PRO B 1 45 ? -12.758 14.453 17.578 1 97.69 45 PRO B C 1
ATOM 1731 O O . PRO B 1 45 ? -12.68 15.656 17.328 1 97.69 45 PRO B O 1
ATOM 1734 N N . ALA B 1 46 ? -13.781 13.742 17.312 1 95.81 46 ALA B N 1
ATOM 1735 C CA . ALA B 1 46 ? -14.969 14.328 16.672 1 95.81 46 ALA B CA 1
ATOM 1736 C C . ALA B 1 46 ? -15.648 15.32 17.609 1 95.81 46 ALA B C 1
ATOM 1738 O O . ALA B 1 46 ? -16.234 16.312 17.156 1 95.81 46 ALA B O 1
ATOM 1739 N N . VAL B 1 47 ? -15.609 15.016 18.891 1 97.19 47 VAL B N 1
ATOM 1740 C CA . VAL B 1 47 ? -16.078 15.914 19.938 1 97.19 47 VAL B CA 1
ATOM 1741 C C . VAL B 1 47 ? -14.914 16.281 20.859 1 97.19 47 VAL B C 1
ATOM 1743 O O . VAL B 1 47 ? -14.375 15.438 21.562 1 97.19 47 VAL B O 1
ATOM 1746 N N . PHE B 1 48 ? -14.742 17.5 20.891 1 98.12 48 PHE B N 1
ATOM 1747 C CA . PHE B 1 48 ? -13.578 17.953 21.656 1 98.12 48 PHE B CA 1
ATOM 1748 C C . PHE B 1 48 ? -13.906 18.047 23.141 1 98.12 48 PHE B C 1
ATOM 1750 O O . PHE B 1 48 ? -14.945 18.578 23.516 1 98.12 48 PHE B O 1
ATOM 1757 N N . THR B 1 49 ? -13.062 17.5 23.922 1 98.12 49 THR B N 1
ATOM 1758 C CA . THR B 1 49 ? -12.883 17.766 25.344 1 98.12 49 THR B CA 1
ATOM 1759 C C . THR B 1 49 ? -11.406 17.969 25.672 1 98.12 49 THR B C 1
ATOM 1761 O O . THR B 1 49 ? -10.531 17.5 24.953 1 98.12 49 THR B O 1
ATOM 1764 N N . PRO B 1 50 ? -11.172 18.688 26.703 1 97.44 50 PRO B N 1
ATOM 1765 C CA . PRO B 1 50 ? -9.766 18.875 27.047 1 97.44 50 PRO B CA 1
ATOM 1766 C C . PRO B 1 50 ? -9.031 17.547 27.219 1 97.44 50 PRO B C 1
ATOM 1768 O O . PRO B 1 50 ? -7.887 17.406 26.781 1 97.44 50 PRO B O 1
ATOM 1771 N N . ASP B 1 51 ? -9.664 16.641 27.734 1 98 51 ASP B N 1
ATOM 1772 C CA . ASP B 1 51 ? -9.047 15.336 27.938 1 98 51 ASP B CA 1
ATOM 1773 C C . ASP B 1 51 ? -8.781 14.641 26.609 1 98 51 ASP B C 1
ATOM 1775 O O . ASP B 1 51 ? -7.695 14.102 26.391 1 98 51 ASP B O 1
ATOM 1779 N N . ALA B 1 52 ? -9.742 14.727 25.73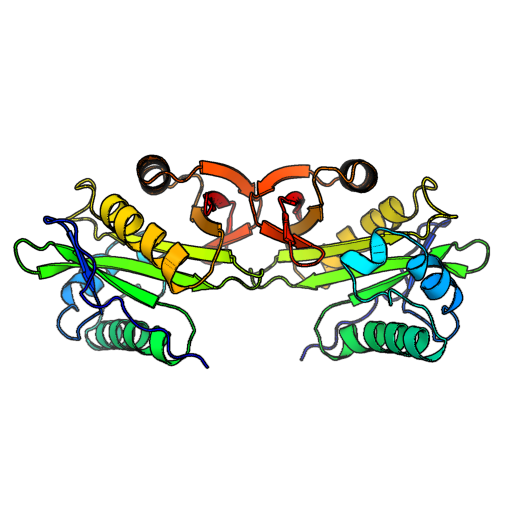4 1 97.88 52 ALA B N 1
ATOM 1780 C CA . ALA B 1 52 ? -9.578 14.125 24.422 1 97.88 52 ALA B CA 1
ATOM 1781 C C . ALA B 1 52 ? -8.461 14.812 23.641 1 97.88 52 ALA B C 1
ATOM 1783 O O . ALA B 1 52 ? -7.707 14.156 22.906 1 97.88 52 ALA B O 1
ATOM 1784 N N . GLY B 1 53 ? -8.43 16.062 23.797 1 98.12 53 GLY B N 1
ATOM 1785 C CA . GLY B 1 53 ? -7.367 16.812 23.156 1 98.12 53 GLY B CA 1
ATOM 1786 C C . GLY B 1 53 ? -5.984 16.453 23.672 1 98.12 53 GLY B C 1
ATOM 1787 O O . GLY B 1 53 ? -5.059 16.266 22.875 1 98.12 53 GLY B O 1
ATOM 1788 N N . ARG B 1 54 ? -5.875 16.359 24.953 1 97.69 54 ARG B N 1
ATOM 1789 C CA . ARG B 1 54 ? -4.609 15.977 25.562 1 97.69 54 ARG B CA 1
ATOM 1790 C C . ARG B 1 54 ? -4.199 14.57 25.141 1 97.69 54 ARG B C 1
ATOM 1792 O O . ARG B 1 54 ? -3.02 14.312 24.891 1 97.69 54 ARG B O 1
ATOM 1799 N N . ASP B 1 55 ? -5.117 13.758 25.047 1 97.5 55 ASP B N 1
ATOM 1800 C CA . ASP B 1 55 ? -4.844 12.398 24.578 1 97.5 55 ASP B CA 1
ATOM 1801 C C . ASP B 1 55 ? -4.305 12.406 23.141 1 97.5 55 ASP B C 1
ATOM 1803 O O . ASP B 1 55 ? -3.377 11.664 22.828 1 97.5 55 ASP B O 1
ATOM 1807 N N . PHE B 1 56 ? -4.969 13.211 22.391 1 98.12 56 PHE B N 1
ATOM 1808 C CA . PHE B 1 56 ? -4.504 13.344 21.016 1 98.12 56 PHE B CA 1
ATOM 1809 C C . PHE B 1 56 ? -3.043 13.773 20.984 1 98.12 56 PHE B C 1
ATOM 1811 O O . PHE B 1 56 ? -2.215 13.133 20.328 1 98.12 56 PHE B O 1
ATOM 1818 N N . VAL B 1 57 ? -2.732 14.781 21.656 1 97.81 57 VAL B N 1
ATOM 1819 C CA . VAL B 1 57 ? -1.392 15.359 21.656 1 97.81 57 VAL B CA 1
ATOM 1820 C C . VAL B 1 57 ? -0.391 14.328 22.188 1 97.81 57 VAL B C 1
ATOM 1822 O O . VAL B 1 57 ? 0.671 14.133 21.594 1 97.81 57 VAL B O 1
ATOM 1825 N N . ALA B 1 58 ? -0.728 13.703 23.219 1 95.75 58 ALA B N 1
ATOM 1826 C CA . ALA B 1 58 ? 0.143 12.695 23.812 1 95.75 58 ALA B CA 1
ATOM 1827 C C . ALA B 1 58 ? 0.421 11.562 22.812 1 95.75 58 ALA B C 1
ATOM 1829 O O . ALA B 1 58 ? 1.542 11.055 22.75 1 95.75 58 ALA B O 1
ATOM 1830 N N . ARG B 1 59 ? -0.561 11.219 22.109 1 95.5 59 ARG B N 1
ATOM 1831 C CA . ARG B 1 59 ? -0.41 10.18 21.094 1 95.5 59 ARG B CA 1
ATOM 1832 C C . ARG B 1 59 ? 0.578 10.602 20.016 1 95.5 59 ARG B C 1
ATOM 1834 O O . ARG B 1 59 ? 1.409 9.805 19.578 1 95.5 59 ARG B O 1
ATOM 1841 N N . GLN B 1 60 ? 0.418 11.797 19.562 1 95.38 60 GLN B N 1
ATOM 1842 C CA . GLN B 1 60 ? 1.33 12.273 18.531 1 95.38 60 GLN B CA 1
ATOM 1843 C C . GLN B 1 60 ? 2.777 12.242 19.016 1 95.38 60 GLN B C 1
ATOM 1845 O O . GLN B 1 60 ? 3.672 11.812 18.281 1 95.38 60 GLN B O 1
ATOM 1850 N N . ILE B 1 61 ? 2.988 12.594 20.234 1 91 61 ILE B N 1
ATOM 1851 C CA . ILE B 1 61 ? 4.32 12.641 20.828 1 91 61 ILE B CA 1
ATOM 1852 C C . ILE B 1 61 ? 4.879 11.227 20.953 1 91 61 ILE B C 1
ATOM 1854 O O . ILE B 1 61 ? 6.066 11 20.703 1 91 61 ILE B O 1
ATOM 1858 N N . SER B 1 62 ? 4.066 10.344 21.203 1 91.19 62 SER B N 1
ATOM 1859 C CA . SER B 1 62 ? 4.5 8.977 21.469 1 91.19 62 SER B CA 1
ATOM 1860 C C . SER B 1 62 ? 4.828 8.234 20.172 1 91.19 62 SER B C 1
ATOM 1862 O O . SER B 1 62 ? 5.531 7.223 20.203 1 91.19 62 SER B O 1
ATOM 1864 N N . ARG B 1 63 ? 4.328 8.633 19.062 1 90.12 63 ARG B N 1
ATOM 1865 C CA . ARG B 1 63 ? 4.5 7.945 17.797 1 90.12 63 ARG B CA 1
ATOM 1866 C C . ARG B 1 63 ? 5.98 7.816 17.438 1 90.12 63 ARG B C 1
ATOM 1868 O O . ARG B 1 63 ? 6.418 6.773 16.938 1 90.12 63 ARG B O 1
ATOM 1875 N N . ALA B 1 64 ? 6.676 8.844 17.672 1 86.06 64 ALA B N 1
ATOM 1876 C CA . ALA B 1 64 ? 8.109 8.812 17.375 1 86.06 64 ALA B CA 1
ATOM 1877 C C . ALA B 1 64 ? 8.828 7.789 18.234 1 86.06 64 ALA B C 1
ATOM 1879 O O . ALA B 1 64 ? 9.688 7.047 17.75 1 86.06 64 ALA B O 1
ATOM 1880 N N . ARG B 1 65 ? 8.391 7.707 19.422 1 84.44 65 ARG B N 1
ATOM 1881 C CA . ARG B 1 65 ? 9.039 6.836 20.406 1 84.44 65 ARG B CA 1
ATOM 1882 C C . ARG B 1 65 ? 8.758 5.371 20.094 1 84.44 65 ARG B C 1
ATOM 1884 O O . ARG B 1 65 ? 9.617 4.512 20.328 1 84.44 65 ARG B O 1
ATOM 1891 N N . THR B 1 66 ? 7.695 5.109 19.547 1 84.31 66 THR B N 1
ATOM 1892 C CA . THR B 1 66 ? 7.289 3.732 19.297 1 84.31 66 THR B CA 1
ATOM 1893 C C . THR B 1 66 ? 7.629 3.322 17.859 1 84.31 66 THR B C 1
ATOM 1895 O O . THR B 1 66 ? 7.328 2.201 17.438 1 84.31 66 THR B O 1
ATOM 1898 N N . GLY B 1 67 ? 8.109 4.27 17.094 1 82.38 67 GLY B N 1
ATOM 1899 C CA . GLY B 1 67 ? 8.531 3.963 15.734 1 82.38 67 GLY B CA 1
ATOM 1900 C C . GLY B 1 67 ? 7.387 3.969 14.734 1 82.38 67 GLY B C 1
ATOM 1901 O O . GLY B 1 67 ? 7.535 3.494 13.609 1 82.38 67 GLY B O 1
ATOM 1902 N N . GLN B 1 68 ? 6.305 4.438 15.102 1 84.69 68 GLN B N 1
ATOM 1903 C CA . GLN B 1 68 ? 5.113 4.418 14.258 1 84.69 68 GLN B CA 1
ATOM 1904 C C . GLN B 1 68 ? 5.152 5.543 13.227 1 84.69 68 GLN B C 1
ATOM 1906 O O . GLN B 1 68 ? 4.332 5.574 12.305 1 84.69 68 GLN B O 1
ATOM 1911 N N . GLY B 1 69 ? 6.094 6.43 13.438 1 92.62 69 GLY B N 1
ATOM 1912 C CA . GLY B 1 69 ? 6.203 7.566 12.539 1 92.62 69 GLY B CA 1
ATOM 1913 C C . GLY B 1 69 ? 6.461 8.875 13.266 1 92.62 69 GLY B C 1
ATOM 1914 O O . GLY B 1 69 ? 6.539 8.906 14.492 1 92.62 69 GLY B O 1
ATOM 1915 N N . LEU B 1 70 ? 6.621 9.898 12.5 1 95.12 70 LEU B N 1
ATOM 1916 C CA . LEU B 1 70 ? 6.824 11.242 13.016 1 95.12 70 LEU B CA 1
ATOM 1917 C C . LEU B 1 70 ? 5.562 12.086 12.867 1 95.12 70 LEU B C 1
ATOM 1919 O O . LEU B 1 70 ? 5.023 12.211 11.766 1 95.12 70 LEU B O 1
ATOM 1923 N N . ALA B 1 71 ? 5.082 12.516 13.977 1 96.88 71 ALA B N 1
ATOM 1924 C CA . ALA B 1 71 ? 3.955 13.445 14.008 1 96.88 71 ALA B CA 1
ATOM 1925 C C . ALA B 1 71 ? 4.41 14.844 14.406 1 96.88 71 ALA B C 1
ATOM 1927 O O . ALA B 1 71 ? 4.965 15.047 15.484 1 96.88 71 ALA B O 1
ATOM 1928 N N . LEU B 1 72 ? 4.129 15.781 13.516 1 97.88 72 LEU B N 1
ATOM 1929 C CA . LEU B 1 72 ? 4.629 17.141 13.719 1 97.88 72 LEU B CA 1
ATOM 1930 C C . LEU B 1 72 ? 3.49 18.156 13.703 1 97.88 72 LEU B C 1
ATOM 1932 O O . LEU B 1 72 ? 2.547 18.016 12.922 1 97.88 72 LEU B O 1
ATOM 1936 N N . ALA B 1 73 ? 3.613 19.125 14.539 1 98.38 73 ALA B N 1
ATOM 1937 C CA . ALA B 1 73 ? 2.762 20.297 14.43 1 98.38 73 ALA B CA 1
ATOM 1938 C C . ALA B 1 73 ? 3.279 21.25 13.359 1 98.38 73 ALA B C 1
ATOM 1940 O O . ALA B 1 73 ? 4.484 21.5 13.266 1 98.38 73 ALA B O 1
ATOM 1941 N N . ILE B 1 74 ? 2.375 21.672 12.516 1 98.81 74 ILE B N 1
ATOM 1942 C CA . ILE B 1 74 ? 2.652 22.812 11.664 1 98.81 74 ILE B CA 1
ATOM 1943 C C . ILE B 1 74 ? 2.424 24.109 12.445 1 98.81 74 ILE B C 1
ATOM 1945 O O . ILE B 1 74 ? 1.329 24.344 12.961 1 98.81 74 ILE B O 1
ATOM 1949 N N . ALA B 1 75 ? 3.438 24.953 12.484 1 98.62 75 ALA B N 1
ATOM 1950 C CA . ALA B 1 75 ? 3.352 26.156 13.312 1 98.62 75 ALA B CA 1
ATOM 1951 C C . ALA B 1 75 ? 3.463 27.406 12.469 1 98.62 75 ALA B C 1
ATOM 1953 O O . ALA B 1 75 ? 4.27 27.469 11.539 1 98.62 75 ALA B O 1
ATOM 1954 N N . ASP B 1 76 ? 2.576 28.344 12.758 1 98.5 76 ASP B N 1
ATOM 1955 C CA . ASP B 1 76 ? 2.779 29.719 12.289 1 98.5 76 ASP B CA 1
ATOM 1956 C C . ASP B 1 76 ? 3.855 30.422 13.117 1 98.5 76 ASP B C 1
ATOM 1958 O O . ASP B 1 76 ? 3.691 30.609 14.328 1 98.5 76 ASP B O 1
ATOM 1962 N N . LEU B 1 77 ? 4.898 30.844 12.438 1 97.38 77 LEU B N 1
ATOM 1963 C CA . LEU B 1 77 ? 6.066 31.297 13.18 1 97.38 77 LEU B CA 1
ATOM 1964 C C . LEU B 1 77 ? 5.891 32.75 13.641 1 97.38 77 LEU B C 1
ATOM 1966 O O . LEU B 1 77 ? 6.676 33.25 14.445 1 97.38 77 LEU B O 1
ATOM 1970 N N . THR B 1 78 ? 4.836 33.438 13.211 1 97.12 78 THR B N 1
ATOM 1971 C CA . THR B 1 78 ? 4.531 34.781 13.719 1 97.12 78 THR B CA 1
ATOM 1972 C C . THR B 1 78 ? 4.281 34.719 15.227 1 97.12 78 THR B C 1
ATOM 1974 O O . THR B 1 78 ? 4.738 35.594 15.961 1 97.12 78 THR B O 1
ATOM 1977 N N . ASP B 1 79 ? 3.656 33.688 15.711 1 96 79 ASP B N 1
ATOM 1978 C CA . ASP B 1 79 ? 3.363 33.562 17.141 1 96 79 ASP B CA 1
ATOM 1979 C C . ASP B 1 79 ? 3.613 32.156 17.641 1 96 79 ASP B C 1
ATOM 1981 O O . ASP B 1 79 ? 3.23 31.812 18.75 1 96 79 ASP B O 1
ATOM 1985 N N . ASP B 1 80 ? 4.164 31.312 16.812 1 96.31 80 ASP B N 1
ATOM 1986 C CA . ASP B 1 80 ? 4.496 29.922 17.094 1 96.31 80 ASP B CA 1
ATOM 1987 C C . ASP B 1 80 ? 3.25 29.125 17.484 1 96.31 80 ASP B C 1
ATOM 1989 O O . ASP B 1 80 ? 3.316 28.234 18.344 1 96.31 80 ASP B O 1
ATOM 1993 N N . ARG B 1 81 ? 2.18 29.469 16.938 1 97.19 81 ARG B N 1
ATOM 1994 C CA . ARG B 1 81 ? 0.92 28.766 17.141 1 97.19 81 ARG B CA 1
ATOM 1995 C C . ARG B 1 81 ? 0.812 27.562 16.203 1 97.19 81 ARG B C 1
ATOM 1997 O O . ARG B 1 81 ? 1.108 27.672 15.008 1 97.19 81 ARG B O 1
ATOM 2004 N N . ALA B 1 82 ? 0.367 26.422 16.859 1 98.69 82 ALA B N 1
ATOM 2005 C CA . ALA B 1 82 ? 0.066 25.281 16 1 98.69 82 ALA B CA 1
ATOM 2006 C C . ALA B 1 82 ? -1.186 25.531 15.172 1 98.69 82 ALA B C 1
ATOM 2008 O O . ALA B 1 82 ? -2.227 25.922 15.703 1 98.69 82 ALA B O 1
ATOM 2009 N N . ILE B 1 83 ? -1.064 25.266 13.867 1 98.81 83 ILE B N 1
ATOM 2010 C CA . ILE B 1 83 ? -2.205 25.547 13 1 98.81 83 ILE B CA 1
ATOM 2011 C C . ILE B 1 83 ? -2.523 24.312 12.156 1 98.81 83 ILE B C 1
ATOM 2013 O O . ILE B 1 83 ? -3.42 24.344 11.312 1 98.81 83 ILE B O 1
ATOM 2017 N N . GLY B 1 84 ? -1.771 23.219 12.359 1 98.75 84 GLY B N 1
ATOM 2018 C CA . GLY B 1 84 ? -1.996 22 11.594 1 98.75 84 GLY B CA 1
ATOM 2019 C C . GLY B 1 84 ? -1.132 20.828 12.055 1 98.75 84 GLY B C 1
ATOM 2020 O O . GLY B 1 84 ? -0.499 20.906 13.109 1 98.75 84 GLY B O 1
ATOM 2021 N N . HIS B 1 85 ? -1.184 19.797 11.289 1 98.75 85 HIS B N 1
ATOM 2022 C CA . HIS B 1 85 ? -0.547 18.531 11.594 1 98.75 85 HIS B CA 1
ATOM 2023 C C . HIS B 1 85 ? 0.042 17.891 10.344 1 98.75 85 HIS B C 1
ATOM 2025 O O . HIS B 1 85 ? -0.561 17.953 9.266 1 98.75 85 HIS B O 1
ATOM 2031 N N . LEU B 1 86 ? 1.183 17.359 10.492 1 98.5 86 LEU B N 1
ATOM 2032 C CA . LEU B 1 86 ? 1.782 16.531 9.453 1 98.5 86 LEU B CA 1
ATOM 2033 C C . LEU B 1 86 ? 2.299 15.219 10.039 1 98.5 86 LEU B C 1
ATOM 2035 O O . LEU B 1 86 ? 3.008 15.227 11.047 1 98.5 86 LEU B O 1
ATOM 2039 N N . TRP B 1 87 ? 1.952 14.164 9.445 1 97.56 87 TRP B N 1
ATOM 2040 C CA . TRP B 1 87 ? 2.414 12.836 9.828 1 97.56 87 TRP B CA 1
ATOM 2041 C C . TRP B 1 87 ? 3.234 12.203 8.711 1 97.56 87 TRP B C 1
ATOM 2043 O O . TRP B 1 87 ? 2.855 12.273 7.535 1 97.56 87 TRP B O 1
ATOM 2053 N N . LEU B 1 88 ? 4.355 11.688 9.055 1 97.25 88 LEU B N 1
ATOM 2054 C CA . LEU B 1 88 ? 5.234 10.914 8.188 1 97.25 88 LEU B CA 1
ATOM 2055 C C . LEU B 1 88 ? 5.52 9.539 8.781 1 97.25 88 LEU B C 1
ATOM 2057 O O . LEU B 1 88 ? 5.926 9.43 9.945 1 97.25 88 LEU B O 1
ATOM 2061 N N . GLY B 1 89 ? 5.309 8.5 8 1 95.62 89 GLY B N 1
ATOM 2062 C CA . GLY B 1 89 ? 5.566 7.16 8.492 1 95.62 89 GLY B CA 1
ATOM 2063 C C . GLY B 1 89 ? 5.973 6.191 7.398 1 95.62 89 GLY B C 1
ATOM 2064 O O . GLY B 1 89 ? 5.648 6.398 6.227 1 95.62 89 GLY B O 1
ATOM 2065 N N . ARG B 1 90 ? 6.59 5.125 7.844 1 93.38 90 ARG B N 1
ATOM 2066 C CA . ARG B 1 90 ? 7.012 4.105 6.887 1 93.38 90 ARG B CA 1
ATOM 2067 C C . ARG B 1 90 ? 5.836 3.234 6.461 1 93.38 90 ARG B C 1
ATOM 2069 O O . ARG B 1 90 ? 4.992 2.875 7.285 1 93.38 90 ARG B O 1
ATOM 2076 N N . ARG B 1 91 ? 5.785 2.938 5.207 1 93.81 91 ARG B N 1
ATOM 2077 C CA . ARG B 1 91 ? 4.879 1.933 4.664 1 93.81 91 ARG B CA 1
ATOM 2078 C C . ARG B 1 91 ? 5.469 0.533 4.797 1 93.81 91 ARG B C 1
ATOM 2080 O O . ARG B 1 91 ? 6.645 0.378 5.133 1 93.81 91 ARG B O 1
ATOM 2087 N N . PRO B 1 92 ? 4.578 -0.459 4.645 1 90.31 92 PRO B N 1
ATOM 2088 C CA . PRO B 1 92 ? 5.117 -1.821 4.66 1 90.31 92 PRO B CA 1
ATOM 2089 C C . PRO B 1 92 ? 6.113 -2.072 3.527 1 90.31 92 PRO B C 1
ATOM 2091 O O . PRO B 1 92 ? 7.023 -2.891 3.674 1 90.31 92 PRO B O 1
ATOM 2094 N N . GLN B 1 93 ? 5.902 -1.396 2.41 1 90.88 93 GLN B N 1
ATOM 2095 C CA . GLN B 1 93 ? 6.848 -1.495 1.302 1 90.88 93 GLN B CA 1
ATOM 2096 C C . GLN B 1 93 ? 8.195 -0.897 1.678 1 90.88 93 GLN B C 1
ATOM 2098 O O . GLN B 1 93 ? 8.266 0.172 2.289 1 90.88 93 GLN B O 1
ATOM 2103 N N . GLU B 1 94 ? 9.195 -1.589 1.261 1 89.94 94 GLU B N 1
ATOM 2104 C CA . GLU B 1 94 ? 10.547 -1.131 1.568 1 89.94 94 GLU B CA 1
ATOM 2105 C C . GLU B 1 94 ? 10.82 0.24 0.956 1 89.94 94 GLU B C 1
ATOM 2107 O O . GLU B 1 94 ? 10.438 0.501 -0.188 1 89.94 94 GLU B O 1
ATOM 2112 N N . ASN B 1 95 ? 11.406 1.184 1.723 1 92.25 95 ASN B N 1
ATOM 2113 C CA . ASN B 1 95 ? 11.906 2.488 1.308 1 92.25 95 ASN B CA 1
ATOM 2114 C C . ASN B 1 95 ? 10.766 3.428 0.916 1 92.25 95 ASN B C 1
ATOM 2116 O O . ASN B 1 95 ? 10.977 4.395 0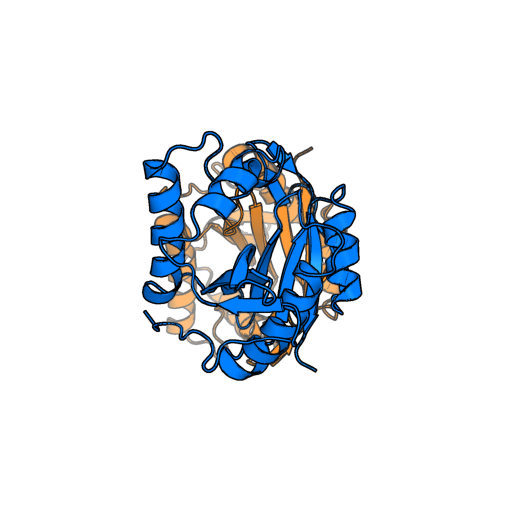.18 1 92.25 95 ASN B O 1
ATOM 2120 N N . VAL B 1 96 ? 9.594 3.057 1.265 1 96.38 96 VAL B N 1
ATOM 2121 C CA . VAL B 1 96 ? 8.438 3.893 0.961 1 96.38 96 VAL B CA 1
ATOM 2122 C C . VAL B 1 96 ? 7.879 4.484 2.252 1 96.38 96 VAL B C 1
ATOM 2124 O O . VAL B 1 96 ? 7.715 3.779 3.248 1 96.38 96 VAL B O 1
ATOM 2127 N N . ALA B 1 97 ? 7.637 5.754 2.232 1 97.06 97 ALA B N 1
ATOM 2128 C CA . ALA B 1 97 ? 6.965 6.426 3.34 1 97.06 97 ALA B CA 1
ATOM 2129 C C . ALA B 1 97 ? 5.641 7.035 2.889 1 97.06 97 ALA B C 1
ATOM 2131 O O . ALA B 1 97 ? 5.445 7.305 1.7 1 97.06 97 ALA B O 1
ATOM 2132 N N . GLY B 1 98 ? 4.758 7.152 3.779 1 98.06 98 GLY B N 1
ATOM 2133 C CA . GLY B 1 98 ? 3.525 7.906 3.598 1 98.06 98 GLY B CA 1
ATOM 2134 C C . GLY B 1 98 ? 3.518 9.227 4.348 1 98.06 98 GLY B C 1
ATOM 2135 O O . GLY B 1 98 ? 4.16 9.352 5.391 1 98.06 98 GLY B O 1
ATOM 2136 N N . VAL B 1 99 ? 2.758 10.125 3.779 1 98.31 99 VAL B N 1
ATOM 2137 C CA . VAL B 1 99 ? 2.615 11.422 4.43 1 98.31 99 VAL B CA 1
ATOM 2138 C C . VAL B 1 99 ? 1.146 11.844 4.434 1 98.31 99 VAL B C 1
ATOM 2140 O O . VAL B 1 99 ? 0.402 11.523 3.504 1 98.31 99 VAL B O 1
ATOM 2143 N N . GLY B 1 100 ? 0.724 12.445 5.465 1 97.75 100 GLY B N 1
ATOM 2144 C CA . GLY B 1 100 ? -0.585 13.055 5.641 1 97.75 100 GLY B CA 1
ATOM 2145 C C . GLY B 1 100 ? -0.541 14.344 6.434 1 97.75 100 GLY B C 1
ATOM 2146 O O . GLY B 1 100 ? 0.403 14.586 7.188 1 97.75 100 GLY B O 1
ATOM 2147 N N . TYR B 1 101 ? -1.61 15.125 6.207 1 98.38 101 TYR B N 1
ATOM 2148 C CA . TYR B 1 101 ? -1.598 16.422 6.871 1 98.38 101 TYR B CA 1
ATOM 2149 C C . TYR B 1 101 ? -2.996 17.016 6.918 1 98.38 101 TYR B C 1
ATOM 2151 O O . TYR B 1 101 ? -3.885 16.609 6.172 1 98.38 101 TYR B O 1
ATOM 2159 N N . TRP B 1 102 ? -3.141 17.891 7.82 1 98.06 102 TRP B N 1
ATOM 2160 C CA . TRP B 1 102 ? -4.309 18.766 7.844 1 98.06 102 TRP B CA 1
ATOM 2161 C C . TRP B 1 102 ? -3.961 20.125 8.43 1 98.06 102 TRP B C 1
ATOM 2163 O O . TRP B 1 102 ? -2.996 20.266 9.188 1 98.06 102 TRP B O 1
ATOM 2173 N N . VAL B 1 103 ? -4.656 21.125 8.008 1 98.38 103 VAL B N 1
ATOM 2174 C CA . VAL B 1 103 ? -4.594 22.5 8.523 1 98.38 103 VAL B CA 1
ATOM 2175 C C . VAL B 1 103 ? -5.98 22.922 9 1 98.38 103 VAL B C 1
A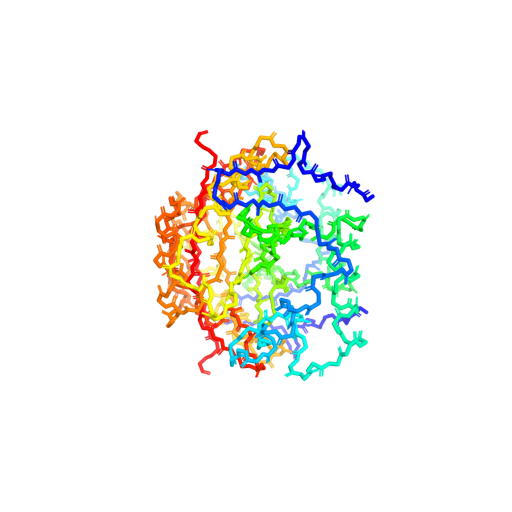TOM 2177 O O . VAL B 1 103 ? -6.988 22.641 8.352 1 98.38 103 VAL B O 1
ATOM 2180 N N . ILE B 1 104 ? -6.035 23.625 10.102 1 98.31 104 ILE B N 1
ATOM 2181 C CA . ILE B 1 104 ? -7.316 24.062 10.648 1 98.31 104 ILE B CA 1
ATOM 2182 C C . ILE B 1 104 ? -7.961 25.078 9.703 1 98.31 104 ILE B C 1
ATOM 2184 O O . ILE B 1 104 ? -7.266 25.781 8.977 1 98.31 104 ILE B O 1
ATOM 2188 N N . PRO B 1 105 ? -9.281 25.172 9.758 1 95.56 105 PRO B N 1
ATOM 2189 C CA . PRO B 1 105 ? -10.023 25.953 8.766 1 95.56 105 PRO B CA 1
ATOM 2190 C C . PRO B 1 105 ? -9.602 27.422 8.734 1 95.56 105 PRO B C 1
ATOM 2192 O O . PRO B 1 105 ? -9.43 28 7.656 1 95.56 105 PRO B O 1
ATOM 2195 N N . SER B 1 106 ? -9.367 27.984 9.781 1 96.06 106 SER B N 1
ATOM 2196 C CA . SER B 1 106 ? -9.086 29.422 9.898 1 96.06 106 SER B CA 1
ATOM 2197 C C . SER B 1 106 ? -7.75 29.766 9.258 1 96.06 106 SER B C 1
ATOM 2199 O O . SER B 1 106 ? -7.477 30.938 8.977 1 96.06 106 SER B O 1
ATOM 2201 N N . ASP B 1 107 ? -6.957 28.812 8.992 1 97.44 107 ASP B N 1
ATOM 2202 C CA . ASP B 1 107 ? -5.594 29.109 8.562 1 97.44 107 ASP B CA 1
ATOM 2203 C C . ASP B 1 107 ? -5.289 28.438 7.227 1 97.44 107 ASP B C 1
ATOM 2205 O O . ASP B 1 107 ? -4.121 28.266 6.859 1 97.44 107 ASP B O 1
ATOM 2209 N N . ARG B 1 108 ? -6.305 28.047 6.535 1 96.25 108 ARG B N 1
ATOM 2210 C CA . ARG B 1 108 ? -6.137 27.438 5.223 1 96.25 108 ARG B CA 1
ATOM 2211 C C . ARG B 1 108 ? -5.859 28.484 4.16 1 96.25 108 ARG B C 1
ATOM 2213 O O . ARG B 1 108 ? -6.023 29.688 4.41 1 96.25 108 ARG B O 1
ATOM 2220 N N . ARG B 1 109 ? -5.301 28.016 3.053 1 95 109 ARG B N 1
ATOM 2221 C CA . ARG B 1 109 ? -5.047 28.828 1.87 1 95 109 ARG B CA 1
ATOM 2222 C C . ARG B 1 109 ? -3.963 29.859 2.143 1 95 109 ARG B C 1
ATOM 2224 O O . ARG B 1 109 ? -3.996 30.969 1.587 1 95 109 ARG B O 1
ATOM 2231 N N . ARG B 1 110 ? -3.146 29.578 3.094 1 96 110 ARG B N 1
ATOM 2232 C CA . ARG B 1 110 ? -2.002 30.422 3.395 1 96 110 ARG B CA 1
ATOM 2233 C C . ARG B 1 110 ? -0.698 29.766 2.957 1 96 110 ARG B C 1
ATOM 2235 O O . ARG B 1 110 ? 0.382 30.328 3.137 1 96 110 ARG B O 1
ATOM 2242 N N . GLY B 1 111 ? -0.791 28.516 2.461 1 97.06 111 GLY B N 1
ATOM 2243 C CA . GLY B 1 111 ? 0.384 27.812 1.974 1 97.06 111 GLY B CA 1
ATOM 2244 C C . GLY B 1 111 ? 1.083 27 3.049 1 97.06 111 GLY B C 1
ATOM 2245 O O . GLY B 1 111 ? 2.199 26.531 2.844 1 97.06 111 GLY B O 1
ATOM 2246 N N . ALA B 1 112 ? 0.487 26.859 4.184 1 98.25 112 ALA B N 1
ATOM 2247 C CA . ALA B 1 112 ? 1.125 26.219 5.328 1 98.25 112 ALA B CA 1
ATOM 2248 C C . ALA B 1 112 ? 1.399 24.734 5.047 1 98.25 112 ALA B C 1
ATOM 2250 O O . ALA B 1 112 ? 2.492 24.234 5.32 1 98.25 112 ALA B O 1
ATOM 2251 N N . ALA B 1 113 ? 0.451 24.078 4.504 1 98.44 113 ALA B N 1
ATOM 2252 C CA . ALA B 1 113 ? 0.617 22.656 4.227 1 98.44 113 ALA B CA 1
ATOM 2253 C C . ALA B 1 113 ? 1.689 22.422 3.164 1 98.44 113 ALA B C 1
ATOM 2255 O O . ALA B 1 113 ? 2.529 21.531 3.303 1 98.44 113 ALA B O 1
ATOM 2256 N N . ALA B 1 114 ? 1.645 23.188 2.127 1 98.12 114 ALA B N 1
ATOM 2257 C CA . ALA B 1 114 ? 2.654 23.062 1.08 1 98.12 114 ALA B CA 1
ATOM 2258 C C . ALA B 1 114 ? 4.051 23.328 1.634 1 98.12 114 ALA B C 1
ATOM 2260 O O . ALA B 1 114 ? 5 22.609 1.307 1 98.12 114 ALA B O 1
ATOM 2261 N N . SER B 1 115 ? 4.16 24.359 2.426 1 98.38 115 SER B N 1
ATOM 2262 C CA . SER B 1 115 ? 5.43 24.656 3.082 1 98.38 115 SER B CA 1
ATOM 2263 C C . SER B 1 115 ? 5.906 23.484 3.922 1 98.38 115 SER B C 1
ATOM 2265 O O . SER B 1 115 ? 7.074 23.094 3.852 1 98.38 115 SER B O 1
ATOM 2267 N N . ALA B 1 116 ? 5.043 22.906 4.695 1 98.69 116 ALA B N 1
ATOM 2268 C CA . ALA B 1 116 ? 5.367 21.766 5.539 1 98.69 116 ALA B CA 1
ATOM 2269 C C . ALA B 1 116 ? 5.91 20.609 4.703 1 98.69 116 ALA B C 1
ATOM 2271 O O . ALA B 1 116 ? 6.914 19.984 5.062 1 98.69 116 ALA B O 1
ATOM 2272 N N . LEU B 1 117 ? 5.266 20.344 3.598 1 98.69 117 LEU B N 1
ATOM 2273 C CA . LEU B 1 117 ? 5.691 19.266 2.705 1 98.69 117 LEU B CA 1
ATOM 2274 C C . LEU B 1 117 ? 7.066 19.562 2.111 1 98.69 117 LEU B C 1
ATOM 2276 O O . LEU B 1 117 ? 7.926 18.688 2.055 1 98.69 117 LEU B O 1
ATOM 2280 N N . ARG B 1 118 ? 7.266 20.766 1.693 1 98.31 118 ARG B N 1
ATOM 2281 C CA . ARG B 1 118 ? 8.539 21.156 1.098 1 98.31 118 ARG B CA 1
ATOM 2282 C C . ARG B 1 118 ? 9.672 21.031 2.107 1 98.31 118 ARG B C 1
ATOM 2284 O O . ARG B 1 118 ? 10.82 20.781 1.732 1 98.31 118 ARG B O 1
ATOM 2291 N N . LEU B 1 119 ? 9.344 21.219 3.336 1 98.31 119 LEU B N 1
ATOM 2292 C CA . LEU B 1 119 ? 10.336 21.125 4.402 1 98.31 119 LEU B CA 1
ATOM 2293 C C . LEU B 1 119 ? 10.633 19.672 4.75 1 98.31 119 LEU B C 1
ATOM 2295 O O . LEU B 1 119 ? 11.797 19.297 4.891 1 98.31 119 LEU B O 1
ATOM 2299 N N . ILE B 1 120 ? 9.641 18.812 4.844 1 97.88 120 ILE B N 1
ATOM 2300 C CA . ILE B 1 120 ? 9.797 17.484 5.434 1 97.88 120 ILE B CA 1
ATOM 2301 C C . ILE B 1 120 ? 10.344 16.516 4.387 1 97.88 120 ILE B C 1
ATOM 2303 O O . ILE B 1 120 ? 11.062 15.578 4.715 1 97.88 120 ILE B O 1
ATOM 2307 N N . VAL B 1 121 ? 10.008 16.734 3.131 1 97.81 121 VAL B N 1
ATOM 2308 C CA . VAL B 1 121 ? 10.289 15.773 2.072 1 97.81 121 VAL B CA 1
ATOM 2309 C C . VAL B 1 121 ? 11.805 15.617 1.898 1 97.81 121 VAL B C 1
ATOM 2311 O O . VAL B 1 121 ? 12.336 14.516 1.999 1 97.81 121 VAL B O 1
ATOM 2314 N N . PRO B 1 122 ? 12.555 16.75 1.702 1 97.12 122 PRO B N 1
ATOM 2315 C CA . PRO B 1 122 ? 14 16.562 1.574 1 97.12 122 PRO B CA 1
ATOM 2316 C C . PRO B 1 122 ? 14.641 15.984 2.832 1 97.12 122 PRO B C 1
ATOM 2318 O O . PRO B 1 122 ? 15.578 15.188 2.742 1 97.12 122 PRO B O 1
ATOM 2321 N N . TRP B 1 123 ? 14.125 16.375 3.938 1 96.38 123 TRP B N 1
ATOM 2322 C CA . TRP B 1 123 ? 14.648 15.844 5.195 1 96.38 123 TRP B CA 1
ATOM 2323 C C . TRP B 1 123 ? 14.43 14.336 5.281 1 96.38 123 TRP B C 1
ATOM 2325 O O . TRP B 1 123 ? 15.328 13.594 5.688 1 96.38 123 TRP B O 1
ATOM 2335 N N . ALA B 1 124 ? 13.258 13.875 4.914 1 95.94 124 ALA B N 1
ATOM 2336 C CA . ALA B 1 124 ? 12.93 12.453 4.965 1 95.94 124 ALA B CA 1
ATOM 2337 C C . ALA B 1 124 ? 13.82 11.648 4.023 1 95.94 124 ALA B C 1
ATOM 2339 O O . ALA B 1 124 ? 14.289 10.562 4.379 1 95.94 124 ALA B O 1
ATOM 2340 N N . PHE B 1 125 ? 14.07 12.133 2.811 1 96.19 125 PHE B N 1
ATOM 2341 C CA . PHE B 1 125 ? 14.945 11.453 1.866 1 96.19 125 PHE B CA 1
ATOM 2342 C C . PHE B 1 125 ? 16.359 11.344 2.422 1 96.19 125 PHE B C 1
ATOM 2344 O O . PHE B 1 125 ? 17 10.297 2.301 1 96.19 125 PHE B O 1
ATOM 2351 N N . ALA B 1 126 ? 16.766 12.328 3.107 1 94.44 126 ALA B N 1
ATOM 2352 C CA . ALA B 1 126 ? 18.141 12.383 3.6 1 94.44 126 ALA B CA 1
ATOM 2353 C C . ALA B 1 126 ? 18.297 11.57 4.883 1 94.44 126 ALA B C 1
ATOM 2355 O O . ALA B 1 126 ? 19.297 10.875 5.066 1 94.44 126 ALA B O 1
ATOM 2356 N N . SER B 1 127 ? 17.281 11.625 5.707 1 92.19 127 SER B N 1
ATOM 2357 C CA . SER B 1 127 ? 17.469 11.156 7.078 1 92.19 127 SER B CA 1
ATOM 2358 C C . SER B 1 127 ? 16.875 9.766 7.266 1 92.19 127 SER B C 1
ATOM 2360 O O . SER B 1 127 ? 17.328 8.992 8.117 1 92.19 127 SER B O 1
ATOM 2362 N N . TRP B 1 128 ? 15.797 9.391 6.527 1 90.06 128 TRP B N 1
ATOM 2363 C CA . TRP B 1 128 ? 15.102 8.133 6.742 1 90.06 128 TRP B CA 1
ATOM 2364 C C . TRP B 1 128 ? 15.547 7.082 5.73 1 90.06 128 TRP B C 1
ATOM 2366 O O . TRP B 1 128 ? 15.242 5.895 5.879 1 90.06 128 TRP B O 1
ATOM 2376 N N . GLY B 1 129 ? 16.125 7.477 4.746 1 86.88 129 GLY B N 1
ATOM 2377 C CA . GLY B 1 129 ? 16.578 6.547 3.721 1 86.88 129 GLY B CA 1
ATOM 2378 C C . GLY B 1 129 ? 15.453 6.051 2.826 1 86.88 129 GLY B C 1
ATOM 2379 O O . GLY B 1 129 ? 15.57 4.996 2.199 1 86.88 129 GLY B O 1
ATOM 2380 N N . VAL B 1 130 ? 14.367 6.664 2.877 1 93.62 130 VAL B N 1
ATOM 2381 C CA . VAL B 1 130 ? 13.281 6.328 1.96 1 93.62 130 VAL B CA 1
ATOM 2382 C C . VAL B 1 130 ? 13.578 6.902 0.577 1 93.62 130 VAL B C 1
ATOM 2384 O O . VAL B 1 130 ? 14.328 7.871 0.448 1 93.62 130 VAL B O 1
ATOM 2387 N N . ARG B 1 131 ? 12.977 6.277 -0.409 1 96.44 131 ARG B N 1
ATOM 2388 C CA . ARG B 1 131 ? 13.203 6.695 -1.79 1 96.44 131 ARG B CA 1
ATOM 2389 C C . ARG B 1 131 ? 11.898 7.133 -2.445 1 96.44 131 ARG B C 1
ATOM 2391 O O . ARG B 1 131 ? 11.891 7.59 -3.592 1 96.44 131 ARG B O 1
ATOM 2398 N N . ARG B 1 132 ? 10.891 6.98 -1.78 1 98.19 132 ARG B N 1
ATOM 2399 C CA . ARG B 1 132 ? 9.547 7.336 -2.215 1 98.19 132 ARG B CA 1
ATOM 2400 C C . ARG B 1 132 ? 8.695 7.816 -1.04 1 98.19 132 ARG B C 1
ATOM 2402 O O . ARG B 1 132 ? 8.742 7.23 0.043 1 98.19 132 ARG B O 1
ATOM 2409 N N . ILE B 1 133 ? 8.039 8.914 -1.199 1 98.56 133 ILE B N 1
ATOM 2410 C CA . ILE B 1 133 ? 7.023 9.398 -0.269 1 98.56 133 ILE B CA 1
ATOM 2411 C C . ILE B 1 133 ? 5.688 9.547 -0.992 1 98.56 133 ILE B C 1
ATOM 2413 O O . ILE B 1 133 ? 5.617 10.164 -2.059 1 98.56 133 ILE B O 1
ATOM 2417 N N . GLU B 1 134 ? 4.652 8.93 -0.429 1 98.75 134 GLU B N 1
ATOM 2418 C CA . GLU B 1 134 ? 3.359 9 -1.107 1 98.75 134 GLU B CA 1
ATOM 2419 C C . GLU B 1 134 ? 2.273 9.523 -0.175 1 98.75 134 GLU B C 1
ATOM 2421 O O . GLU B 1 134 ? 2.406 9.445 1.048 1 98.75 134 GLU B O 1
ATOM 2426 N N . ALA B 1 135 ? 1.268 10.094 -0.75 1 98.56 135 ALA B N 1
ATOM 2427 C CA . ALA B 1 135 ? 0.05 10.562 -0.092 1 98.56 135 ALA B CA 1
ATOM 2428 C C . ALA B 1 135 ? -1.194 10.023 -0.794 1 98.56 135 ALA B C 1
ATOM 2430 O O . ALA B 1 135 ? -1.249 9.977 -2.025 1 98.56 135 ALA B O 1
ATOM 2431 N N . TRP B 1 136 ? -2.123 9.602 -0.019 1 97.69 136 TRP B N 1
ATOM 2432 C CA . TRP B 1 136 ? -3.424 9.156 -0.507 1 97.69 136 TRP B CA 1
ATOM 2433 C C . TRP B 1 136 ? -4.496 10.195 -0.228 1 97.69 136 TRP B C 1
ATOM 2435 O O . TRP B 1 136 ? -4.68 10.617 0.917 1 97.69 136 TRP B O 1
ATOM 2445 N N . VAL B 1 137 ? -5.203 10.586 -1.282 1 96.81 137 VAL B N 1
ATOM 2446 C CA . VAL B 1 137 ? -6.117 11.727 -1.201 1 96.81 137 VAL B CA 1
ATOM 2447 C C . VAL B 1 137 ? -7.488 11.32 -1.737 1 96.81 137 VAL B C 1
ATOM 2449 O O . VAL B 1 137 ? -7.59 10.68 -2.783 1 96.81 137 VAL B O 1
ATOM 2452 N N . ALA B 1 138 ? -8.5 11.766 -0.997 1 94.56 138 ALA B N 1
ATOM 2453 C CA . ALA B 1 138 ? -9.836 11.625 -1.572 1 94.56 138 ALA B CA 1
ATOM 2454 C C . ALA B 1 138 ? -9.953 12.414 -2.873 1 94.56 138 ALA B C 1
ATOM 2456 O O . ALA B 1 138 ? -9.531 13.578 -2.945 1 94.56 138 ALA B O 1
ATOM 2457 N N . PRO B 1 139 ? -10.602 11.812 -3.881 1 95.62 139 PRO B N 1
ATOM 2458 C CA . PRO B 1 139 ? -10.648 12.461 -5.195 1 95.62 139 PRO B CA 1
ATOM 2459 C C . PRO B 1 139 ? -11.312 13.836 -5.152 1 95.62 139 PRO B C 1
ATOM 2461 O O . PRO B 1 139 ? -10.977 14.719 -5.949 1 95.62 139 PRO B O 1
ATOM 2464 N N . ASP B 1 140 ? -12.172 14.047 -4.223 1 93.44 140 ASP B N 1
ATOM 2465 C CA . ASP B 1 140 ? -12.93 15.297 -4.18 1 93.44 140 ASP B CA 1
ATOM 2466 C C . ASP B 1 140 ? -12.219 16.328 -3.311 1 93.44 140 ASP B C 1
ATOM 2468 O O . ASP B 1 140 ? -12.664 17.484 -3.221 1 93.44 140 ASP B O 1
ATOM 2472 N N . ASN B 1 141 ? -11.148 15.961 -2.715 1 93 141 ASN B N 1
ATOM 2473 C CA . ASN B 1 141 ? -10.375 16.906 -1.921 1 93 141 ASN B CA 1
ATOM 2474 C C . ASN B 1 141 ? -9.43 17.734 -2.795 1 93 141 ASN B C 1
ATOM 2476 O O . ASN B 1 141 ? -8.219 17.516 -2.787 1 93 141 ASN B O 1
ATOM 2480 N N . LEU B 1 142 ? -10 18.672 -3.412 1 95.19 142 LEU B N 1
ATOM 2481 C CA . LEU B 1 142 ? -9.266 19.469 -4.383 1 95.19 142 LEU B CA 1
ATOM 2482 C C . LEU B 1 142 ? -8.148 20.25 -3.709 1 95.19 142 LEU B C 1
ATOM 2484 O O . LEU B 1 142 ? -7.082 20.453 -4.301 1 95.19 142 LEU B O 1
ATOM 2488 N N . ALA B 1 143 ? -8.383 20.719 -2.51 1 94.31 143 ALA B N 1
ATOM 2489 C CA . ALA B 1 143 ? -7.387 21.484 -1.77 1 94.31 143 ALA B CA 1
ATOM 2490 C C . ALA B 1 143 ? -6.109 20.672 -1.562 1 94.31 143 ALA B C 1
ATOM 2492 O O . ALA B 1 143 ? -5.004 21.172 -1.801 1 94.31 143 ALA B O 1
ATOM 2493 N N . SER B 1 144 ? -6.25 19.469 -1.161 1 96.38 144 SER B N 1
ATOM 2494 C CA . SER B 1 144 ? -5.086 18.609 -0.958 1 96.38 144 SER B CA 1
ATOM 2495 C C . SER B 1 144 ? -4.387 18.312 -2.279 1 96.38 144 SER B C 1
ATOM 2497 O O . SER B 1 144 ? -3.158 18.266 -2.34 1 96.38 144 SER B O 1
ATOM 2499 N N . ARG B 1 145 ? -5.164 18.094 -3.309 1 97.69 145 ARG B N 1
ATOM 2500 C CA . ARG B 1 145 ? -4.582 17.859 -4.625 1 97.69 145 ARG B CA 1
ATOM 2501 C C . ARG B 1 145 ? -3.678 19.016 -5.043 1 97.69 145 ARG B C 1
ATOM 2503 O O . ARG B 1 145 ? -2.537 18.797 -5.453 1 97.69 145 ARG B O 1
ATOM 2510 N N . HIS B 1 146 ? -4.203 20.188 -4.906 1 97.19 146 HIS B N 1
ATOM 2511 C CA . HIS B 1 146 ? -3.447 21.375 -5.27 1 97.19 146 HIS B CA 1
ATOM 2512 C C . HIS B 1 146 ? -2.193 21.516 -4.414 1 97.19 146 HIS B C 1
ATOM 2514 O O . HIS B 1 146 ? -1.12 21.844 -4.922 1 97.19 146 HIS B O 1
ATOM 2520 N N . THR B 1 147 ? -2.34 21.266 -3.162 1 98.19 147 THR B N 1
ATOM 2521 C CA . THR B 1 147 ? -1.226 21.344 -2.225 1 98.19 147 THR B CA 1
ATOM 2522 C C . THR B 1 147 ? -0.1 20.406 -2.641 1 98.19 147 THR B C 1
ATOM 2524 O O . THR B 1 147 ? 1.062 20.797 -2.707 1 98.19 147 THR B O 1
ATOM 2527 N N . LEU B 1 148 ? -0.429 19.188 -2.922 1 98.56 148 LEU B N 1
ATOM 2528 C CA . LEU B 1 148 ? 0.562 18.172 -3.264 1 98.56 148 LEU B CA 1
ATOM 2529 C C . LEU B 1 148 ? 1.241 18.5 -4.59 1 98.56 148 LEU B C 1
ATOM 2531 O O . LEU B 1 148 ? 2.465 18.422 -4.703 1 98.56 148 LEU B O 1
ATOM 2535 N N . LEU B 1 149 ? 0.437 18.875 -5.547 1 97.81 149 LEU B N 1
ATOM 2536 C CA . LEU B 1 149 ? 1.012 19.281 -6.824 1 97.81 149 LEU B CA 1
ATOM 2537 C C . LEU B 1 149 ? 1.942 20.469 -6.641 1 97.81 149 LEU B C 1
ATOM 2539 O O . LEU B 1 149 ? 3.043 20.5 -7.195 1 97.81 149 LEU B O 1
ATOM 2543 N N . GLY B 1 150 ? 1.482 21.406 -5.852 1 96.19 150 GLY B N 1
ATOM 2544 C CA . GLY B 1 150 ? 2.283 22.594 -5.566 1 96.19 150 GLY B CA 1
ATOM 2545 C C . GLY B 1 150 ? 3.562 22.281 -4.816 1 96.19 150 GLY B C 1
ATOM 2546 O O . GLY B 1 150 ? 4.539 23.031 -4.902 1 96.19 150 GLY B O 1
ATOM 2547 N N . ALA B 1 151 ? 3.582 21.188 -4.121 1 97.62 151 ALA B N 1
ATOM 2548 C CA . ALA B 1 151 ? 4.742 20.797 -3.328 1 97.62 151 ALA B CA 1
ATOM 2549 C C . ALA B 1 151 ? 5.652 19.859 -4.113 1 97.62 151 ALA B C 1
ATOM 2551 O O . ALA B 1 151 ? 6.625 19.328 -3.57 1 97.62 151 ALA B O 1
ATOM 2552 N N . GLY B 1 152 ? 5.355 19.562 -5.367 1 97.5 152 GLY B N 1
ATOM 2553 C CA . GLY B 1 152 ? 6.246 18.797 -6.23 1 97.5 152 GLY B CA 1
ATOM 2554 C C . GLY B 1 152 ? 5.848 17.344 -6.367 1 97.5 152 GLY B C 1
ATOM 2555 O O . GLY B 1 152 ? 6.559 16.562 -6.996 1 97.5 152 GLY B O 1
ATOM 2556 N N . PHE B 1 153 ? 4.754 16.969 -5.75 1 98.75 153 PHE B N 1
ATOM 2557 C CA . PHE B 1 153 ? 4.258 15.617 -5.941 1 98.75 153 PHE B CA 1
ATOM 2558 C C . PHE B 1 153 ? 3.625 15.461 -7.316 1 98.75 153 PHE B C 1
ATOM 2560 O O . PHE B 1 153 ? 3.168 16.438 -7.914 1 98.75 153 PHE B O 1
ATOM 2567 N N . GLU B 1 154 ? 3.623 14.195 -7.773 1 98.62 154 GLU B N 1
ATOM 2568 C CA . GLU B 1 154 ? 2.977 13.844 -9.031 1 98.62 154 GLU B CA 1
ATOM 2569 C C . GLU B 1 154 ? 1.815 12.883 -8.805 1 98.62 154 GLU B C 1
ATOM 2571 O O . GLU B 1 154 ? 1.907 11.977 -7.98 1 98.62 154 GLU B O 1
ATOM 2576 N N . LEU B 1 155 ? 0.746 13.062 -9.547 1 98.75 155 LEU B N 1
ATOM 2577 C CA . LEU B 1 155 ? -0.355 12.109 -9.531 1 98.75 155 LEU B CA 1
ATOM 2578 C C . LEU B 1 155 ? 0.026 10.828 -10.266 1 98.75 155 LEU B C 1
ATOM 2580 O O . LEU B 1 155 ? 0.42 10.875 -11.438 1 98.75 155 LEU B O 1
ATOM 2584 N N . GLU B 1 156 ? -0.107 9.75 -9.594 1 98.81 156 GLU B N 1
ATOM 2585 C CA . GLU B 1 156 ? 0.335 8.508 -10.219 1 98.81 156 GLU B CA 1
ATOM 2586 C C . GLU B 1 156 ? -0.854 7.641 -10.633 1 98.81 156 GLU B C 1
ATOM 2588 O O . GLU B 1 156 ? -0.706 6.715 -11.43 1 98.81 156 GLU B O 1
ATOM 2593 N N . GLY B 1 157 ? -2.045 7.945 -10.055 1 98.38 157 GLY B N 1
ATOM 2594 C CA . GLY B 1 157 ? -3.229 7.211 -10.477 1 98.38 157 GLY B CA 1
ATOM 2595 C C . GLY B 1 157 ? -4.344 7.242 -9.445 1 98.38 157 GLY B C 1
ATOM 2596 O O . GLY B 1 157 ? -4.23 7.906 -8.414 1 98.38 157 GLY B O 1
ATOM 2597 N N . ARG B 1 158 ? -5.441 6.562 -9.844 1 98.56 158 ARG B N 1
ATOM 2598 C CA . ARG B 1 158 ? -6.613 6.402 -8.984 1 98.56 158 ARG B CA 1
ATOM 2599 C C . ARG B 1 158 ? -6.773 4.953 -8.547 1 98.56 158 ARG B C 1
ATOM 2601 O O . ARG B 1 158 ? -6.871 4.051 -9.383 1 98.56 158 ARG B O 1
ATOM 2608 N N . LEU B 1 159 ? -6.727 4.703 -7.277 1 98.5 159 LEU B N 1
ATOM 2609 C CA . LEU B 1 159 ? -6.945 3.393 -6.676 1 98.5 159 LEU B CA 1
ATOM 2610 C C . LEU B 1 159 ? -8.406 3.219 -6.266 1 98.5 159 LEU B C 1
ATOM 2612 O O . LEU B 1 159 ? -8.867 3.867 -5.324 1 98.5 159 LEU B O 1
ATOM 2616 N N . ARG B 1 160 ? -9.125 2.355 -6.918 1 98.25 160 ARG B N 1
ATOM 2617 C CA . ARG B 1 160 ? -10.539 2.143 -6.645 1 98.25 160 ARG B CA 1
ATOM 2618 C C . ARG B 1 160 ? -10.742 1.333 -5.371 1 98.25 160 ARG B C 1
ATOM 2620 O O . ARG B 1 160 ? -10 0.38 -5.113 1 98.25 160 ARG B O 1
ATOM 2627 N N . ASN B 1 161 ? -11.703 1.795 -4.523 1 97.25 161 ASN B N 1
ATOM 2628 C CA . ASN B 1 161 ? -12.094 1.079 -3.311 1 97.25 161 ASN B CA 1
ATOM 2629 C C . ASN B 1 161 ? -10.906 0.877 -2.375 1 97.25 161 ASN B C 1
ATOM 2631 O O . ASN B 1 161 ? -10.797 -0.159 -1.717 1 97.25 161 ASN B O 1
ATOM 2635 N N . PHE B 1 162 ? -10.055 1.845 -2.26 1 97.38 162 PHE B N 1
ATOM 2636 C CA . PHE B 1 162 ? -8.781 1.663 -1.576 1 97.38 162 PHE B CA 1
ATOM 2637 C C . PHE B 1 162 ? -8.859 2.168 -0.14 1 97.38 162 PHE B C 1
ATOM 2639 O O . PHE B 1 162 ? -8.273 1.57 0.766 1 97.38 162 PHE B O 1
ATOM 2646 N N . LEU B 1 163 ? -9.57 3.18 0.073 1 93.38 163 LEU B N 1
ATOM 2647 C CA . LEU B 1 163 ? -9.664 3.779 1.4 1 93.38 163 LEU B CA 1
ATOM 2648 C C . LEU B 1 163 ? -10.961 3.375 2.09 1 93.38 163 LEU B C 1
ATOM 2650 O O . LEU B 1 163 ? -11.898 2.898 1.437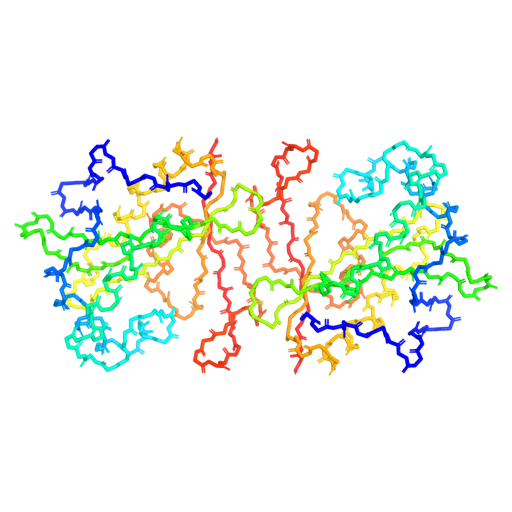 1 93.38 163 LEU B O 1
ATOM 2654 N N . THR B 1 164 ? -10.906 3.445 3.383 1 87.5 164 THR B N 1
ATOM 2655 C CA . THR B 1 164 ? -12.102 3.402 4.219 1 87.5 164 THR B CA 1
ATOM 2656 C C . THR B 1 164 ? -12.281 4.715 4.973 1 87.5 164 THR B C 1
ATOM 2658 O O . THR B 1 164 ? -11.453 5.078 5.809 1 87.5 164 THR B O 1
ATOM 2661 N N . VAL B 1 165 ? -13.289 5.422 4.672 1 83.44 165 VAL B N 1
ATOM 2662 C CA . VAL B 1 165 ? -13.586 6.711 5.285 1 83.44 165 VAL B CA 1
ATOM 2663 C C . VAL B 1 165 ? -14.977 6.664 5.926 1 83.44 165 VAL B C 1
ATOM 2665 O O . VAL B 1 165 ? -15.977 6.457 5.238 1 83.44 165 VAL B O 1
ATOM 2668 N N . GLY B 1 166 ? -14.992 6.898 7.215 1 81.31 166 GLY B N 1
ATOM 2669 C CA . GLY B 1 166 ? -16.266 6.832 7.906 1 81.31 166 GLY B CA 1
ATOM 2670 C C . GLY B 1 166 ? -16.953 5.484 7.758 1 81.31 166 GLY B C 1
ATOM 2671 O O . GLY B 1 166 ? -18.172 5.422 7.531 1 81.31 166 GLY B O 1
ATOM 2672 N N . GLY B 1 167 ? -16.219 4.477 7.559 1 83.31 167 GLY B N 1
ATOM 2673 C CA . GLY B 1 167 ? -16.766 3.133 7.461 1 83.31 167 GLY B CA 1
ATOM 2674 C C . GLY B 1 167 ? -17.141 2.744 6.043 1 83.31 167 GLY B C 1
ATOM 2675 O O . GLY B 1 167 ? -17.625 1.638 5.809 1 83.31 167 GLY B O 1
ATOM 2676 N N . GLN B 1 168 ? -16.891 3.701 5.188 1 87.94 168 GLN B N 1
ATOM 2677 C CA . GLN B 1 168 ? -17.266 3.432 3.803 1 87.94 168 GLN B CA 1
ATOM 2678 C C . GLN B 1 168 ? -16.016 3.311 2.92 1 87.94 168 GLN B C 1
ATOM 2680 O O . GLN B 1 168 ? -15.016 3.99 3.15 1 87.94 168 GLN B O 1
ATOM 2685 N N . THR B 1 169 ? -16.188 2.455 1.9 1 91.38 169 THR B N 1
ATOM 2686 C CA . THR B 1 169 ? -15.125 2.303 0.911 1 91.38 169 THR B CA 1
ATOM 2687 C C . THR B 1 169 ? -15.086 3.504 -0.028 1 91.38 169 THR B C 1
ATOM 2689 O O . THR B 1 169 ? -16.125 4.02 -0.432 1 91.38 169 THR B O 1
ATOM 2692 N N . ALA B 1 170 ? -13.883 3.959 -0.306 1 94.06 170 ALA B N 1
ATOM 2693 C CA . ALA B 1 170 ? -13.719 5.121 -1.178 1 94.06 170 ALA B CA 1
ATOM 2694 C C . ALA B 1 170 ? -12.469 4.98 -2.041 1 94.06 170 ALA B C 1
ATOM 2696 O O . ALA B 1 170 ? -11.547 4.234 -1.699 1 94.06 170 ALA B O 1
ATOM 2697 N N . ASP B 1 171 ? -12.547 5.695 -3.154 1 97.38 171 ASP B N 1
ATOM 2698 C CA . ASP B 1 171 ? -11.367 5.777 -4.008 1 97.38 171 ASP B CA 1
ATOM 2699 C C . ASP B 1 171 ? -10.297 6.664 -3.381 1 97.38 171 ASP B C 1
ATOM 2701 O O . ASP B 1 171 ? -10.594 7.477 -2.502 1 97.38 171 ASP B O 1
ATOM 2705 N N . ALA B 1 172 ? -9.055 6.441 -3.826 1 97.81 172 ALA B N 1
ATOM 2706 C CA . ALA B 1 172 ? -7.938 7.312 -3.461 1 97.81 172 ALA B CA 1
ATOM 2707 C C . ALA B 1 172 ? -7.125 7.707 -4.688 1 97.81 172 ALA B C 1
ATOM 2709 O O . ALA B 1 172 ? -6.875 6.883 -5.566 1 97.81 172 ALA B O 1
ATOM 2710 N N . LEU B 1 173 ? -6.812 8.953 -4.734 1 98.56 173 LEU B N 1
ATOM 2711 C CA . LEU B 1 173 ? -5.723 9.367 -5.613 1 98.56 173 LEU B CA 1
ATOM 2712 C C . LEU B 1 173 ? -4.375 9.172 -4.934 1 98.56 173 LEU B C 1
ATOM 2714 O O . LEU B 1 173 ? -4.215 9.492 -3.754 1 98.56 173 LEU B O 1
ATOM 2718 N N . VAL B 1 174 ? -3.426 8.609 -5.676 1 98.69 174 VAL B N 1
ATOM 2719 C CA . VAL B 1 174 ? -2.086 8.445 -5.121 1 98.69 174 VAL B CA 1
ATOM 2720 C C . VAL B 1 174 ? -1.142 9.477 -5.73 1 98.69 174 VAL B C 1
ATOM 2722 O O . VAL B 1 174 ? -0.982 9.531 -6.953 1 98.69 174 VAL B O 1
ATOM 2725 N N . PHE B 1 175 ? -0.621 10.32 -4.871 1 98.81 175 PHE B N 1
ATOM 2726 C CA . PHE B 1 175 ? 0.452 11.242 -5.203 1 98.81 175 PHE B CA 1
ATOM 2727 C C . PHE B 1 175 ? 1.776 10.781 -4.613 1 98.81 175 PHE B C 1
ATOM 2729 O O . PHE B 1 175 ? 1.807 10.203 -3.521 1 98.81 175 PHE B O 1
ATOM 2736 N N . SER B 1 176 ? 2.855 11.016 -5.391 1 98.81 176 SER B N 1
ATOM 2737 C CA . SER B 1 176 ? 4.141 10.641 -4.812 1 98.81 176 SER B CA 1
ATOM 2738 C C . SER B 1 176 ? 5.246 11.602 -5.258 1 98.81 176 SER B C 1
ATOM 2740 O O . SER B 1 176 ? 5.066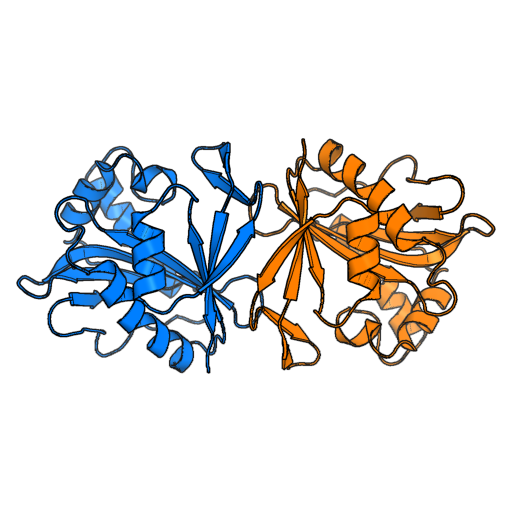 12.367 -6.203 1 98.81 176 SER B O 1
ATOM 2742 N N . THR B 1 177 ? 6.273 11.656 -4.504 1 98.62 177 THR B N 1
ATOM 2743 C CA . THR B 1 177 ? 7.57 12.195 -4.895 1 98.62 177 THR B CA 1
ATOM 2744 C C . THR B 1 177 ? 8.68 11.18 -4.629 1 98.62 177 THR B C 1
ATOM 2746 O O . THR B 1 177 ? 8.547 10.32 -3.752 1 98.62 177 THR B O 1
ATOM 2749 N N . ILE B 1 178 ? 9.688 11.156 -5.438 1 98.06 178 ILE B N 1
ATOM 2750 C CA . ILE B 1 178 ? 10.758 10.172 -5.332 1 98.06 178 ILE B CA 1
ATOM 2751 C C . ILE B 1 178 ? 12.102 10.883 -5.164 1 98.06 178 ILE B C 1
ATOM 2753 O O . ILE B 1 178 ? 12.25 12.047 -5.547 1 98.06 178 ILE B O 1
ATOM 2757 N N . ASP B 1 179 ? 12.984 10.078 -4.539 1 91.69 179 ASP B N 1
ATOM 2758 C CA . ASP B 1 179 ? 14.328 10.617 -4.355 1 91.69 179 ASP B CA 1
ATOM 2759 C C . ASP B 1 179 ? 15.102 10.625 -5.672 1 91.69 179 ASP B C 1
ATOM 2761 O O . ASP B 1 179 ? 15.266 9.578 -6.309 1 91.69 179 ASP B O 1
ATOM 2765 N N . GLY B 1 180 ? 15.367 11.695 -6.34 1 77.12 180 GLY B N 1
ATOM 2766 C CA . GLY B 1 180 ? 16.094 11.883 -7.59 1 77.12 180 GLY B CA 1
ATOM 2767 C C . GLY B 1 180 ? 17.391 11.109 -7.648 1 77.12 180 GLY B C 1
ATOM 2768 O O . GLY B 1 180 ? 17.938 10.703 -6.613 1 77.12 180 GLY B O 1
#

Sequence (360 aa):
MTDLAYPDPPLQDGRFGLRAWRPTDLECVRLASTDPQIPLGTTVPAVFTPDAGRDFVARQISRARTGQGLALAIADLTDDRAIGHLWLGRRPQENVAGVGYWVIPSDRRRGAAASALRLIVPWAFASWGVRRIEAWVAPDNLASRHTLLGAGFELEGRLRNFLTVGGQTADALVFSTIDGMTDLAYPDPPLQDGRFGLRAWRPTDLECVRLASTDPQIPLGTTVPAVFTPDAGRDFVARQISRARTGQGLALAIADLTDDRAIGHLWLGRRPQENVAGVGYWVIPSDRRRGAAASALRLIVPWAFASWGVRRIEAWVAPDNLASRHTLLGAGFELEGRLRNFLTVGGQTADALVFSTIDG